Protein AF-A0AAV1LQ00-F1 (afdb_monomer)

Secondary structure (DSSP, 8-state):
------------------TT-HHHHHHHHHHHHHHHHHHHHHHHHHHHHHTT-TTSTTHHHHHHHHHHHHHHHHHHHHHHHHHHHHS-TT-HHHHHHHTTSS--HHHHHHHHS--EE-EETTEE------GGGTTS-S-TTTTEE-S-TTT---HHHHHHHHHHHHHHHHHHHHHHHHHHHHHHHHHHHHHHHHHHHH--

InterPro domains:
  IPR007081 RNA polymerase Rpb1, domain 5 [PF04998] (152-176)
  IPR007083 RNA polymerase Rpb1, domain 4 [PF05000] (50-137)
  IPR015700 DNA-directed RNA polymerase III subunit RPC1 [PTHR48446] (61-190)
  IPR038120 RNA polymerase Rpb1, funnel domain superfamily [G3DSA:1.10.132.30] (20-136)

Radius of gyration: 24.17 Å; Cα contacts (8 Å, |Δi|>4): 155; chains: 1; bounding box: 73×59×64 Å

Nearest PDB structures (foldseek):
  8ceo-assembly1_A  TM=8.705E-01  e=3.803E-10  Saccharomyces cerevisiae
  7ml2-assembly1_A  TM=8.521E-01  e=2.385E-10  Saccharomyces cerevisiae
  4a3d-assembly1_A  TM=8.283E-01  e=2.385E-10  Saccharomyces cerevisiae
  7okx-assembly1_A  TM=8.334E-01  e=5.396E-10  Sus scrofa
  8h0v-assembly1_A  TM=8.684E-01  e=1.634E-09  Komagataella phaffii

Foldseek 3Di:
DDPPDPPPPPPPPPVVVDPFQPVLLVQLLVLLVVLVVVLQVVLVVLVVVCVVDPPPPDPVVVVSQVVNLVSQVVSLVVSLVSSVVRDDCPRPVNCCQVVVVDDHSLLSSLARHWVFFQDDPNGFDDQDPDPVCPVVPDGPCQGTTGDHNNRDGDPSSVVSVVNSVVRVVVVVVVVVVVVVVVVVVVVVVVVVVVVVVVVD

pLDDT: mean 72.98, std 18.07, range [28.98, 94.81]

Mean predicted aligned error: 12.43 Å

Sequence (200 aa):
MTDSGYTARHPKAEVDICAGSRGAVLAAAAVIMMVLSRSLLKIFQLTAVQKVNPDTYSFEEESLEAMILKELLVICDHADKVCLKELHPSNSRLVMVLSRSKGSLINISLMIACVGQQAISGHRVMDSRTELYHTLKSTLKFRFVENSFDSGLTPTEFFFHTMSGREGLVDTDVKTRVNEFCQLRNCQALNVSVDWMVII

Solvent-accessible surface area (backbone atoms only — not comparable to full-atom values): 11610 Å² total; per-residue (Å²): 136,81,87,81,76,85,70,79,70,63,74,75,73,67,73,69,85,48,98,61,38,67,63,17,30,52,53,7,45,53,45,41,55,58,46,47,59,53,50,50,54,53,50,50,52,57,57,54,57,55,75,74,58,84,82,64,84,58,74,56,55,58,52,47,52,51,52,51,53,53,55,55,50,51,45,51,57,53,18,41,57,48,29,62,70,46,46,54,83,85,36,68,68,58,43,34,29,75,70,63,74,52,74,47,71,64,58,54,26,30,36,42,26,33,61,39,74,43,52,46,96,91,35,66,68,70,89,59,96,49,80,83,44,72,87,66,76,82,56,95,63,81,45,49,30,69,48,10,66,71,80,43,68,53,75,68,47,46,52,51,49,50,54,32,53,50,51,54,52,53,49,50,59,50,50,53,54,50,51,52,53,52,50,54,52,50,53,50,54,51,50,54,55,49,54,60,63,74,76,110

Structure (mmCIF, N/CA/C/O backbone):
data_AF-A0AAV1LQ00-F1
#
_entry.id   AF-A0AAV1LQ00-F1
#
loop_
_atom_site.group_PDB
_atom_site.id
_atom_site.type_symbol
_atom_site.label_atom_id
_atom_site.label_alt_id
_atom_site.label_comp_id
_atom_site.label_asym_id
_atom_site.label_entity_id
_atom_site.label_seq_id
_atom_site.pdbx_PDB_ins_code
_atom_site.Cartn_x
_atom_site.Cartn_y
_atom_site.Cartn_z
_atom_site.occupancy
_atom_site.B_iso_or_equiv
_atom_site.auth_seq_id
_atom_site.auth_comp_id
_atom_site.auth_asym_id
_atom_site.auth_atom_id
_atom_site.pdbx_PDB_model_num
ATOM 1 N N . MET A 1 1 ? -4.450 47.190 -28.887 1.00 35.28 1 MET A N 1
ATOM 2 C CA . MET A 1 1 ? -4.655 46.245 -30.004 1.00 35.28 1 MET A CA 1
ATOM 3 C C . MET A 1 1 ? -3.778 45.032 -29.737 1.00 35.28 1 MET A C 1
ATOM 5 O O . MET A 1 1 ? -2.570 45.183 -29.676 1.00 35.28 1 MET A O 1
ATOM 9 N N . THR A 1 2 ? -4.448 43.907 -29.467 1.00 36.41 2 THR A N 1
ATOM 10 C CA . THR A 1 2 ? -3.973 42.508 -29.398 1.00 36.41 2 THR A CA 1
ATOM 11 C C . THR A 1 2 ? -2.813 42.151 -28.457 1.00 36.41 2 THR A C 1
ATOM 13 O O . THR A 1 2 ? -1.689 41.939 -28.902 1.00 36.41 2 THR A O 1
ATOM 16 N N . ASP A 1 3 ? -3.149 41.934 -27.180 1.00 30.69 3 ASP A N 1
ATOM 17 C CA . ASP A 1 3 ? -2.493 40.921 -26.340 1.00 30.69 3 ASP A CA 1
ATOM 18 C C . ASP A 1 3 ? -2.878 39.529 -26.871 1.00 30.69 3 ASP A C 1
ATOM 20 O O . ASP A 1 3 ? -4.006 39.059 -26.707 1.00 30.69 3 ASP A O 1
ATOM 24 N N . SER A 1 4 ? -1.949 38.879 -27.569 1.00 33.12 4 SER A N 1
ATOM 25 C CA . SER A 1 4 ? -2.079 37.492 -28.015 1.00 33.12 4 SER A CA 1
ATOM 26 C C . SER A 1 4 ? -1.766 36.561 -26.843 1.00 33.12 4 SER A C 1
ATOM 28 O O . SER A 1 4 ? -0.639 36.092 -26.679 1.00 33.12 4 SER A O 1
ATOM 30 N N . GLY A 1 5 ? -2.780 36.293 -26.022 1.00 32.31 5 GLY A N 1
ATOM 31 C CA . GLY A 1 5 ? -2.732 35.277 -24.981 1.00 32.31 5 GLY A CA 1
ATOM 32 C C . GLY A 1 5 ? -2.443 33.892 -25.561 1.00 32.31 5 GLY A C 1
ATOM 33 O O . GLY A 1 5 ? -3.343 33.220 -26.061 1.00 32.31 5 GLY A O 1
ATOM 34 N N . TYR A 1 6 ? -1.206 33.421 -25.405 1.00 33.84 6 TYR A N 1
ATOM 35 C CA . TYR A 1 6 ? -0.865 31.999 -25.465 1.00 33.84 6 TYR A CA 1
ATOM 36 C C . TYR A 1 6 ? -1.424 31.305 -24.213 1.00 33.84 6 TYR A C 1
ATOM 38 O O . TYR A 1 6 ? -0.707 30.859 -23.326 1.00 33.84 6 TYR A O 1
ATOM 46 N N . THR A 1 7 ? -2.750 31.221 -24.123 1.00 36.62 7 THR A N 1
ATOM 47 C CA . THR A 1 7 ? -3.409 30.213 -23.293 1.00 36.62 7 THR A CA 1
ATOM 48 C C . THR A 1 7 ? -3.840 29.091 -24.217 1.00 36.62 7 THR A C 1
ATOM 50 O O . THR A 1 7 ? -5.021 28.884 -24.485 1.00 36.62 7 THR A O 1
ATOM 53 N N . ALA A 1 8 ? -2.856 28.333 -24.704 1.00 36.66 8 ALA A N 1
ATOM 54 C CA . ALA A 1 8 ? -3.110 26.964 -25.111 1.00 36.66 8 ALA A CA 1
ATOM 55 C C . ALA A 1 8 ? -3.495 26.203 -23.835 1.00 36.66 8 ALA A C 1
ATOM 57 O O . ALA A 1 8 ? -2.678 25.540 -23.197 1.00 36.66 8 ALA A O 1
ATOM 58 N N . ARG A 1 9 ? -4.759 26.347 -23.416 1.00 34.62 9 ARG A N 1
ATOM 59 C CA . ARG A 1 9 ? -5.415 25.325 -22.618 1.00 34.62 9 ARG A CA 1
ATOM 60 C C . ARG A 1 9 ? -5.426 24.109 -23.524 1.00 34.62 9 ARG A C 1
ATOM 62 O O . ARG A 1 9 ? -6.359 23.915 -24.298 1.00 34.62 9 ARG A O 1
ATOM 69 N N . HIS A 1 10 ? -4.366 23.309 -23.442 1.00 28.98 10 HIS A N 1
ATOM 70 C CA . HIS A 1 10 ? -4.517 21.894 -23.701 1.00 28.98 10 HIS A CA 1
ATOM 71 C C . HIS A 1 10 ? -5.800 21.493 -22.971 1.00 28.98 10 HIS A C 1
ATOM 73 O O . HIS A 1 10 ? -5.943 21.867 -21.794 1.00 28.98 10 HIS A O 1
ATOM 79 N N . PRO A 1 11 ? -6.764 20.835 -23.642 1.00 32.78 11 PRO A N 1
ATOM 80 C CA . PRO A 1 11 ? -7.822 20.184 -22.896 1.00 32.78 11 PRO A CA 1
ATOM 81 C C . PRO A 1 11 ? -7.072 19.402 -21.832 1.00 32.78 11 PRO A C 1
ATOM 83 O O . PRO A 1 11 ? -6.122 18.686 -22.169 1.00 32.78 11 PRO A O 1
ATOM 86 N N . LYS A 1 12 ? -7.376 19.662 -20.550 1.00 35.03 12 LYS A N 1
ATOM 87 C CA . LYS A 1 12 ? -6.899 18.786 -19.488 1.00 35.03 12 LYS A CA 1
ATOM 88 C C . LYS A 1 12 ? -7.185 17.413 -20.056 1.00 35.03 12 LYS A C 1
ATOM 90 O O . LYS A 1 12 ? -8.340 17.140 -20.381 1.00 35.03 12 LYS A O 1
ATOM 95 N N . ALA A 1 13 ? -6.140 16.632 -20.307 1.00 31.42 13 ALA A N 1
ATOM 96 C CA . ALA A 1 13 ? -6.329 15.214 -20.398 1.00 31.42 13 ALA A CA 1
ATOM 97 C C . ALA A 1 13 ? -6.959 14.917 -19.042 1.00 31.42 13 ALA A C 1
ATOM 99 O O . ALA A 1 13 ? -6.268 14.870 -18.025 1.00 31.42 13 ALA A O 1
ATOM 100 N N . GLU A 1 14 ? -8.294 14.886 -18.998 1.00 35.19 14 GLU A N 1
ATOM 101 C CA . GLU A 1 14 ? -8.990 13.939 -18.168 1.00 35.19 14 GLU A CA 1
ATOM 102 C C . GLU A 1 14 ? -8.175 12.693 -18.415 1.00 35.19 14 GLU A C 1
ATOM 104 O O . GLU A 1 14 ? -8.101 12.174 -19.531 1.00 35.19 14 GLU A O 1
ATOM 109 N N . VAL A 1 15 ? -7.358 12.367 -17.420 1.00 42.03 15 VAL A N 1
ATOM 110 C CA . VAL A 1 15 ? -6.752 11.065 -17.339 1.00 42.03 15 VAL A CA 1
ATOM 111 C C . VAL A 1 15 ? -8.000 10.211 -17.267 1.00 42.03 15 VAL A C 1
ATOM 113 O O . VAL A 1 15 ? -8.618 10.121 -16.214 1.00 42.03 15 VAL A O 1
ATOM 116 N N . ASP A 1 16 ? -8.504 9.782 -18.420 1.00 42.75 16 ASP A N 1
ATOM 117 C CA . ASP A 1 16 ? -9.738 9.031 -18.504 1.00 42.75 16 ASP A CA 1
ATOM 118 C C . ASP A 1 16 ? -9.305 7.658 -18.029 1.00 42.75 16 ASP A C 1
ATOM 120 O O . ASP A 1 16 ? -8.788 6.833 -18.789 1.00 42.75 16 ASP A O 1
ATOM 124 N N . ILE A 1 17 ? -9.275 7.532 -16.695 1.00 50.72 17 ILE A N 1
ATOM 125 C CA . ILE A 1 17 ? -8.479 6.529 -16.012 1.00 50.72 17 ILE A CA 1
ATOM 126 C C . ILE A 1 17 ? -8.927 5.171 -16.504 1.00 50.72 17 ILE A C 1
ATOM 128 O O . ILE A 1 17 ? -8.040 4.355 -16.682 1.00 50.72 17 ILE A O 1
ATOM 132 N N . CYS A 1 18 ? -10.186 4.954 -16.889 1.00 49.84 18 CYS A N 1
ATOM 133 C CA . CYS A 1 18 ? -10.555 3.862 -17.778 1.00 49.84 18 CYS A CA 1
ATOM 134 C C . CYS A 1 18 ? -11.893 4.106 -18.481 1.00 49.84 18 CYS A C 1
ATOM 136 O O . CYS A 1 18 ? -12.943 4.151 -17.834 1.00 49.84 18 CYS A O 1
ATOM 138 N N . ALA A 1 19 ? -11.896 3.973 -19.803 1.00 47.28 19 ALA A N 1
ATOM 139 C CA . ALA A 1 19 ? -13.013 3.315 -20.467 1.00 47.28 19 ALA A CA 1
ATOM 140 C C . ALA A 1 19 ? -13.038 1.840 -19.994 1.00 47.28 19 ALA A C 1
ATOM 142 O O . ALA A 1 19 ? -12.353 0.990 -20.555 1.00 47.28 19 ALA A O 1
ATOM 143 N N . GLY A 1 20 ? -13.727 1.554 -18.878 1.00 56.66 20 GLY A N 1
ATOM 144 C CA . GLY A 1 20 ? -13.960 0.184 -18.385 1.00 56.66 20 GLY A CA 1
ATOM 145 C C . GLY A 1 20 ? -13.629 -0.148 -16.918 1.00 56.66 20 GLY A C 1
ATOM 146 O O . GLY A 1 20 ? -13.895 -1.274 -16.523 1.00 56.66 20 GLY A O 1
ATOM 147 N N . SER A 1 21 ? -13.098 0.762 -16.082 1.00 62.53 21 SER A N 1
ATOM 148 C CA . SER A 1 21 ? -12.818 0.461 -14.649 1.00 62.53 21 SER A CA 1
ATOM 149 C C . SER A 1 21 ? -13.805 1.043 -13.659 1.00 62.53 21 SER A C 1
ATOM 151 O O . SER A 1 21 ? -13.696 0.728 -12.480 1.00 62.53 21 SER A O 1
ATOM 153 N N . ARG A 1 22 ? -14.773 1.865 -14.081 1.00 73.88 22 ARG A N 1
ATOM 154 C CA . ARG A 1 22 ? -15.759 2.424 -13.140 1.00 73.88 22 ARG A CA 1
ATOM 155 C C . ARG A 1 22 ? -16.505 1.318 -12.381 1.00 73.88 22 ARG A C 1
ATOM 157 O O . ARG A 1 22 ? -16.755 1.464 -11.191 1.00 73.88 22 ARG A O 1
ATOM 164 N N . GLY A 1 23 ? -16.778 0.189 -13.046 1.00 74.81 23 GLY A N 1
ATOM 165 C CA . GLY A 1 23 ? -17.321 -1.015 -12.409 1.00 74.81 23 GLY A CA 1
ATOM 166 C C . GLY A 1 23 ? -16.374 -1.618 -11.368 1.00 74.81 23 GLY A C 1
ATOM 167 O O . GLY A 1 23 ? -16.795 -1.865 -10.244 1.00 74.81 23 GLY A O 1
ATOM 168 N N . ALA A 1 24 ? -15.086 -1.757 -11.697 1.00 76.88 24 ALA A N 1
ATOM 169 C CA . ALA A 1 24 ? -14.071 -2.269 -10.776 1.00 76.88 24 ALA A CA 1
ATOM 170 C C . ALA A 1 24 ? -13.879 -1.374 -9.539 1.00 76.88 24 ALA A C 1
ATOM 172 O O . ALA A 1 24 ? -13.783 -1.890 -8.429 1.00 76.88 24 ALA A O 1
ATOM 173 N N . VAL A 1 25 ? -13.888 -0.046 -9.712 1.00 75.94 25 VAL A N 1
ATOM 174 C CA . VAL A 1 25 ? -13.800 0.931 -8.611 1.00 75.94 25 VAL A CA 1
ATOM 175 C C . VAL A 1 25 ? -15.011 0.799 -7.685 1.00 75.94 25 VAL A C 1
ATOM 177 O O . VAL A 1 25 ? -14.857 0.672 -6.474 1.00 75.94 25 VAL A O 1
ATOM 180 N N . LEU A 1 26 ? -16.224 0.766 -8.245 1.00 79.69 26 LEU A N 1
ATOM 181 C CA . LEU A 1 26 ? -17.456 0.636 -7.461 1.00 79.69 26 LEU A CA 1
ATOM 182 C C . LEU A 1 26 ? -17.554 -0.720 -6.750 1.00 79.69 26 LEU A C 1
ATOM 184 O O . LEU A 1 26 ? -17.948 -0.773 -5.586 1.00 79.69 26 LEU A O 1
ATOM 188 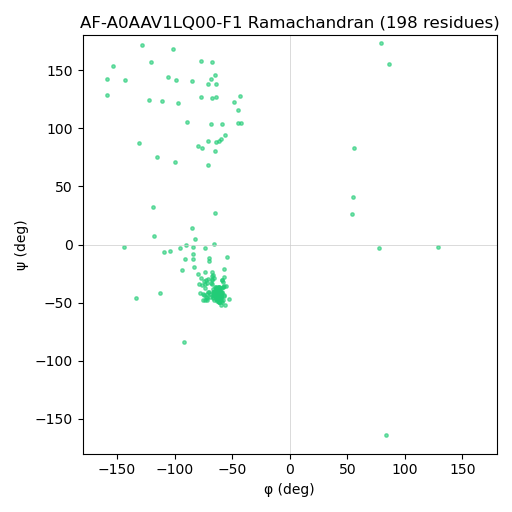N N . ALA A 1 27 ? -17.175 -1.810 -7.420 1.00 80.12 27 ALA A N 1
ATOM 189 C CA . ALA A 1 27 ? -17.163 -3.149 -6.840 1.00 80.12 27 ALA A CA 1
ATOM 190 C C . ALA A 1 27 ? -16.136 -3.265 -5.705 1.00 80.12 27 ALA A C 1
ATOM 192 O O . ALA A 1 27 ? -16.452 -3.802 -4.642 1.00 80.12 27 ALA A O 1
ATOM 193 N N . ALA A 1 28 ? -14.933 -2.716 -5.898 1.00 78.00 28 ALA A N 1
ATOM 194 C CA . ALA A 1 28 ? -13.911 -2.672 -4.861 1.00 78.00 28 ALA A CA 1
ATOM 195 C C . ALA A 1 28 ? -14.381 -1.838 -3.662 1.00 78.00 28 ALA A C 1
ATOM 197 O O . ALA A 1 28 ? -14.345 -2.333 -2.538 1.00 78.00 28 ALA A O 1
ATOM 198 N N . ALA A 1 29 ? -14.919 -0.636 -3.890 1.00 77.88 29 ALA A N 1
ATOM 199 C CA . ALA A 1 29 ? -15.458 0.220 -2.834 1.00 77.88 29 ALA A CA 1
ATOM 200 C C . ALA A 1 29 ? -16.595 -0.461 -2.049 1.00 77.88 29 ALA A C 1
ATOM 202 O O . ALA A 1 29 ? -16.626 -0.402 -0.820 1.00 77.88 29 ALA A O 1
ATOM 203 N N . ALA A 1 30 ? -17.505 -1.168 -2.729 1.00 79.38 30 ALA A N 1
ATOM 204 C CA . ALA A 1 30 ? -18.588 -1.906 -2.080 1.00 79.38 30 ALA A CA 1
ATOM 205 C C . ALA A 1 30 ? -18.067 -3.047 -1.189 1.00 79.38 30 ALA A C 1
ATOM 207 O O . ALA A 1 30 ? -18.550 -3.239 -0.070 1.00 79.38 30 ALA A O 1
ATOM 208 N N . VAL A 1 31 ? -17.059 -3.789 -1.656 1.00 79.69 31 VAL A N 1
ATOM 209 C CA . VAL A 1 31 ? -16.431 -4.868 -0.883 1.00 79.69 31 VAL A CA 1
ATOM 210 C C . VAL A 1 31 ? -15.646 -4.311 0.294 1.00 79.69 31 VAL A C 1
ATOM 212 O O . VAL A 1 31 ? -15.792 -4.832 1.397 1.00 79.69 31 VAL A O 1
ATOM 215 N N . ILE A 1 32 ? -14.890 -3.231 0.099 1.00 77.38 32 ILE A N 1
ATOM 216 C CA . ILE A 1 32 ? -14.186 -2.538 1.181 1.00 77.38 32 ILE A CA 1
ATOM 217 C C . ILE A 1 32 ? -15.192 -2.124 2.250 1.00 77.38 32 ILE A C 1
ATOM 219 O O . ILE A 1 32 ? -15.045 -2.536 3.391 1.00 77.38 32 ILE A O 1
ATOM 223 N N . MET A 1 33 ? -16.278 -1.438 1.893 1.00 74.81 33 MET A N 1
ATOM 224 C CA . MET A 1 33 ? -17.314 -1.029 2.850 1.00 74.81 33 MET A CA 1
ATOM 225 C C . MET A 1 33 ? -17.951 -2.221 3.590 1.00 74.81 33 MET A C 1
ATOM 227 O O . MET A 1 33 ? -18.171 -2.169 4.806 1.00 74.81 33 MET A O 1
ATOM 231 N N . MET A 1 34 ? -18.225 -3.327 2.891 1.00 77.25 34 MET A N 1
ATOM 232 C CA . MET A 1 34 ? -18.833 -4.524 3.483 1.00 77.25 34 MET A CA 1
ATOM 233 C C . MET A 1 34 ? -17.878 -5.288 4.413 1.00 77.25 34 MET A C 1
ATOM 235 O O . MET A 1 34 ? -18.295 -5.777 5.463 1.00 77.25 34 MET A O 1
ATOM 239 N N . VAL A 1 35 ? -16.606 -5.424 4.042 1.00 76.31 35 VAL A N 1
ATOM 240 C CA . VAL A 1 35 ? -15.614 -6.146 4.850 1.00 76.31 35 VAL A CA 1
ATOM 241 C C . VAL A 1 35 ? -15.144 -5.266 6.005 1.00 76.31 35 VAL A C 1
ATOM 243 O O . VAL A 1 35 ? -15.093 -5.732 7.139 1.00 76.31 35 VAL A O 1
ATOM 246 N N . LEU A 1 36 ? -14.915 -3.976 5.763 1.00 73.38 36 LEU A N 1
ATOM 247 C CA . LEU A 1 36 ? -14.506 -3.007 6.775 1.00 73.38 36 LEU A CA 1
ATOM 248 C C . LEU A 1 36 ? -15.555 -2.864 7.878 1.00 73.38 36 LEU A C 1
ATOM 250 O O . LEU A 1 36 ? -15.200 -2.883 9.050 1.00 73.38 36 LEU A O 1
ATOM 254 N N . SER A 1 37 ? -16.848 -2.819 7.552 1.00 73.06 37 SER A N 1
ATOM 255 C CA . SER A 1 37 ? -17.903 -2.793 8.579 1.00 73.06 37 SER A CA 1
ATOM 256 C C . SER A 1 37 ? -17.903 -4.043 9.474 1.00 73.06 37 SER A C 1
ATOM 258 O O . SER A 1 37 ? -18.101 -3.930 10.685 1.00 73.06 37 SER A O 1
ATOM 260 N N . ARG A 1 38 ? -17.609 -5.228 8.922 1.00 74.50 38 ARG A N 1
ATOM 261 C CA . ARG A 1 38 ? -17.481 -6.482 9.689 1.00 74.50 38 ARG A CA 1
ATOM 262 C C . ARG A 1 38 ? -16.200 -6.528 10.524 1.00 74.50 38 ARG A C 1
ATOM 264 O O . ARG A 1 38 ? -16.248 -6.887 11.700 1.00 74.50 38 ARG A O 1
ATOM 271 N N . SER A 1 39 ? -15.067 -6.144 9.946 1.00 70.00 39 SER A N 1
ATOM 272 C CA . SER A 1 39 ? -13.771 -6.157 10.625 1.00 70.00 39 SER A CA 1
ATOM 273 C C . SER A 1 39 ? -13.667 -5.059 11.686 1.00 70.00 39 SER A C 1
ATOM 275 O O . SER A 1 39 ? -13.093 -5.304 12.741 1.00 70.00 39 SER A O 1
ATOM 277 N N . LEU A 1 40 ? -14.297 -3.893 11.497 1.00 69.19 40 LEU A N 1
ATOM 278 C CA . LEU A 1 40 ? -14.361 -2.839 12.517 1.00 69.19 40 LEU A CA 1
ATOM 279 C C . LEU A 1 40 ? -15.115 -3.289 13.769 1.00 69.19 40 LEU A C 1
ATOM 281 O O . LEU A 1 40 ? -14.685 -2.956 14.868 1.00 69.19 40 LEU A O 1
ATOM 285 N N . LEU A 1 41 ? -16.192 -4.072 13.633 1.00 68.62 41 LEU A N 1
ATOM 286 C CA . LEU A 1 41 ? -16.891 -4.655 14.787 1.00 68.62 41 LEU A CA 1
ATOM 287 C C . LEU A 1 41 ? -15.989 -5.625 15.556 1.00 68.62 41 LEU A C 1
ATOM 289 O O . LEU A 1 41 ? -15.932 -5.581 16.784 1.00 68.62 41 LEU A O 1
ATOM 293 N N . LYS A 1 42 ? -15.246 -6.464 14.832 1.00 70.38 42 LYS A N 1
ATOM 294 C CA . LYS A 1 42 ? -14.313 -7.436 15.409 1.00 70.38 42 LYS A CA 1
ATOM 295 C C . LYS A 1 42 ? -13.137 -6.747 16.108 1.00 70.38 42 LYS A C 1
ATOM 297 O O . LYS A 1 42 ? -12.800 -7.103 17.231 1.00 70.38 42 LYS A O 1
ATOM 302 N N . ILE A 1 43 ? -12.566 -5.711 15.494 1.00 68.38 43 ILE A N 1
ATOM 303 C CA . ILE A 1 43 ? -11.507 -4.891 16.094 1.00 68.38 43 ILE A CA 1
ATOM 304 C C . ILE A 1 43 ? -12.048 -4.128 17.311 1.00 68.38 43 ILE A C 1
ATOM 306 O O . ILE A 1 43 ? -11.391 -4.109 18.344 1.00 68.38 43 ILE A O 1
ATOM 310 N N . PHE A 1 44 ? -13.259 -3.566 17.243 1.00 67.31 44 PHE A N 1
ATOM 311 C CA . PHE A 1 44 ? -13.886 -2.877 18.376 1.00 67.31 44 PHE A CA 1
ATOM 312 C C . PHE A 1 44 ? -14.091 -3.806 19.578 1.00 67.31 44 PHE A C 1
ATOM 314 O O . PHE A 1 44 ? -13.812 -3.412 20.708 1.00 67.31 44 PHE A O 1
ATOM 321 N N . GLN A 1 45 ? -14.511 -5.052 19.343 1.00 66.19 45 GLN A N 1
ATOM 322 C CA . GLN A 1 45 ? -14.590 -6.077 20.387 1.00 66.19 45 GLN A CA 1
ATOM 323 C C . GLN A 1 45 ? -13.212 -6.390 20.984 1.00 66.19 45 GLN A C 1
ATOM 325 O O . GLN A 1 45 ? -13.076 -6.417 22.203 1.00 66.19 45 GLN A O 1
ATOM 330 N N . LEU A 1 46 ? -12.183 -6.561 20.149 1.00 65.00 46 LEU A N 1
ATOM 331 C CA . LEU A 1 46 ? -10.815 -6.839 20.600 1.00 65.00 46 LEU A CA 1
ATOM 332 C C . LEU A 1 46 ? -10.219 -5.678 21.421 1.00 65.00 46 LEU A C 1
ATOM 334 O O . LEU A 1 46 ? -9.601 -5.910 22.455 1.00 65.00 46 LEU A O 1
ATOM 338 N N . THR A 1 47 ? -10.466 -4.424 21.030 1.00 62.47 47 THR A N 1
ATOM 339 C CA . THR A 1 47 ? -10.043 -3.236 21.794 1.00 62.47 47 THR A CA 1
ATOM 340 C C . THR A 1 47 ? -10.850 -3.054 23.088 1.00 62.47 47 THR A C 1
ATOM 342 O O . THR A 1 47 ? -10.330 -2.526 24.070 1.00 62.47 47 THR A O 1
ATOM 345 N N . ALA A 1 48 ? -12.112 -3.495 23.131 1.00 61.47 48 ALA A N 1
ATOM 346 C CA . ALA A 1 48 ? -12.922 -3.456 24.350 1.00 61.47 48 ALA A CA 1
ATOM 347 C C . ALA A 1 48 ? -12.403 -4.424 25.428 1.00 61.47 48 ALA A C 1
ATOM 349 O O . ALA A 1 48 ? -12.445 -4.079 26.606 1.00 61.47 48 ALA A O 1
A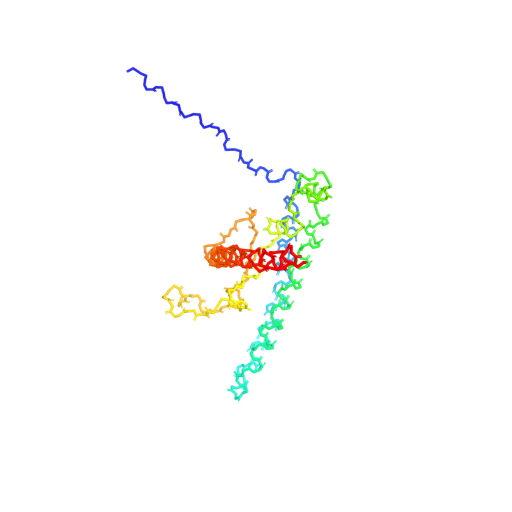TOM 350 N N . VAL A 1 49 ? -11.862 -5.584 25.035 1.00 58.78 49 VAL A N 1
ATOM 351 C CA . VAL A 1 49 ? -11.235 -6.551 25.957 1.00 58.78 49 VAL A CA 1
ATOM 352 C C . VAL A 1 49 ? -9.995 -5.954 26.634 1.00 58.78 49 VAL A C 1
ATOM 354 O O . VAL A 1 49 ? -9.804 -6.138 27.833 1.00 58.78 49 VAL A O 1
ATOM 357 N N . GLN A 1 50 ? -9.199 -5.162 25.912 1.00 57.03 50 GLN A N 1
ATOM 358 C CA . GLN A 1 50 ? -7.971 -4.556 26.440 1.00 57.03 50 GLN A CA 1
ATOM 359 C C . GLN A 1 50 ? -8.228 -3.490 27.523 1.00 57.03 50 GLN A C 1
ATOM 361 O O . GLN A 1 50 ? -7.414 -3.304 28.420 1.00 57.03 50 GLN A O 1
ATOM 366 N N . LYS A 1 51 ? -9.392 -2.821 27.507 1.00 54.88 51 LYS A N 1
ATOM 367 C CA . LYS A 1 51 ? -9.769 -1.849 28.554 1.00 54.88 51 LYS A CA 1
ATOM 368 C C . LYS A 1 51 ? -10.075 -2.486 29.917 1.00 54.88 51 LYS A C 1
ATOM 370 O O . LYS A 1 51 ? -10.228 -1.749 30.887 1.00 54.88 51 LYS A O 1
ATOM 375 N N . VAL A 1 52 ? -10.204 -3.813 29.992 1.00 56.25 52 VAL A N 1
ATOM 376 C CA . VAL A 1 52 ? -10.626 -4.533 31.206 1.00 56.25 52 VAL A CA 1
ATOM 377 C C . VAL A 1 52 ? -9.438 -5.010 32.055 1.00 56.25 52 VAL A C 1
ATOM 379 O O . VAL A 1 52 ? -9.616 -5.188 33.254 1.00 56.25 52 VAL A O 1
ATOM 382 N N . ASN A 1 53 ? -8.232 -5.154 31.489 1.00 51.69 53 ASN A N 1
ATOM 383 C CA . ASN A 1 53 ? -7.041 -5.628 32.212 1.00 51.69 53 ASN A CA 1
ATOM 384 C C . ASN A 1 53 ? -5.825 -4.709 31.967 1.00 51.69 53 ASN A C 1
ATOM 386 O O . ASN A 1 53 ? -5.037 -4.955 31.056 1.00 51.69 53 ASN A O 1
ATOM 390 N N . PRO A 1 54 ? -5.651 -3.646 32.768 1.00 54.00 54 PRO A N 1
ATOM 391 C CA . PRO A 1 54 ? -4.575 -2.672 32.600 1.00 54.00 54 PRO A CA 1
ATOM 392 C C . PRO A 1 54 ? -3.242 -3.080 33.254 1.00 54.00 54 PRO A C 1
ATOM 394 O O . PRO A 1 54 ? -2.377 -2.227 33.398 1.00 54.00 54 PRO A O 1
ATOM 397 N N . ASP A 1 55 ? -3.046 -4.342 33.654 1.00 50.69 55 ASP A N 1
ATOM 398 C CA . ASP A 1 55 ? -1.917 -4.732 34.522 1.00 50.69 55 ASP A CA 1
ATOM 399 C C . ASP A 1 55 ? -0.834 -5.565 33.792 1.00 50.69 55 ASP A C 1
ATOM 401 O O . ASP A 1 55 ? 0.239 -5.817 34.340 1.00 50.69 55 ASP A O 1
ATOM 405 N N . THR A 1 56 ? -1.072 -5.961 32.532 1.00 49.91 56 THR A N 1
ATOM 406 C CA . THR A 1 56 ? -0.164 -6.806 31.722 1.00 49.91 56 THR A CA 1
ATOM 407 C C . THR A 1 56 ? 0.351 -6.012 30.511 1.00 49.91 56 THR A C 1
ATOM 409 O O . THR A 1 56 ? -0.126 -6.142 29.391 1.00 49.91 56 THR A O 1
ATOM 412 N N . TYR A 1 57 ? 1.285 -5.089 30.757 1.00 52.34 57 TYR A N 1
ATOM 413 C CA . TYR A 1 57 ? 1.343 -3.818 30.012 1.00 52.34 57 TYR A CA 1
ATOM 414 C C . TYR A 1 57 ? 2.189 -3.743 28.722 1.00 52.34 57 TYR A C 1
ATOM 416 O O . TYR A 1 57 ? 2.258 -2.671 28.137 1.00 52.34 57 TYR A O 1
ATOM 424 N N . SER A 1 58 ? 2.876 -4.795 28.259 1.00 57.12 58 SER A N 1
ATOM 425 C CA . SER A 1 58 ? 3.766 -4.653 27.078 1.00 57.12 58 SER A CA 1
ATOM 426 C C . SER A 1 58 ? 3.624 -5.740 26.017 1.00 57.12 58 SER A C 1
ATOM 428 O O . SER A 1 58 ? 3.503 -5.433 24.836 1.00 57.12 58 SER A O 1
ATOM 430 N N . PHE A 1 59 ? 3.574 -7.012 26.414 1.00 54.91 59 PHE A N 1
ATOM 431 C CA . PHE A 1 59 ? 3.481 -8.122 25.458 1.00 54.91 59 PHE A CA 1
ATOM 432 C C . PHE A 1 59 ? 2.092 -8.237 24.799 1.00 54.91 59 PHE A C 1
ATOM 434 O O . PHE A 1 59 ? 1.971 -8.653 23.646 1.00 54.91 59 PHE A O 1
ATOM 441 N N . GLU A 1 60 ? 1.030 -7.847 25.509 1.00 61.94 60 GLU A N 1
ATOM 442 C CA . GLU A 1 60 ? -0.344 -7.947 25.001 1.00 61.94 60 GLU A CA 1
ATOM 443 C C . GLU A 1 60 ? -0.688 -6.837 23.993 1.00 61.94 60 GLU A C 1
ATOM 445 O O . GLU A 1 60 ? -1.466 -7.081 23.069 1.00 61.94 60 GLU A O 1
ATOM 450 N N . GLU A 1 61 ? -0.068 -5.654 24.096 1.00 63.69 61 GLU A N 1
ATOM 451 C CA . GLU A 1 61 ? -0.319 -4.539 23.170 1.00 63.69 61 GLU A CA 1
ATOM 452 C C . GLU A 1 61 ? 0.281 -4.794 21.782 1.00 63.69 61 GLU A C 1
ATOM 454 O O . GLU A 1 61 ? -0.410 -4.633 20.774 1.00 63.69 61 GLU A O 1
ATOM 459 N N . GLU A 1 62 ? 1.534 -5.261 21.714 1.00 64.00 62 GLU A N 1
ATOM 460 C CA . GLU A 1 62 ? 2.185 -5.630 20.448 1.00 64.00 62 GLU A CA 1
ATOM 461 C C . GLU A 1 62 ? 1.452 -6.790 19.755 1.00 64.00 62 GLU A C 1
ATOM 463 O O . GLU A 1 62 ? 1.258 -6.781 18.537 1.00 64.00 62 GLU A O 1
ATOM 468 N N . SER A 1 63 ? 0.976 -7.766 20.537 1.00 72.06 63 SER A N 1
ATOM 469 C CA . SER A 1 63 ? 0.180 -8.892 20.039 1.00 72.06 63 SER A CA 1
ATOM 470 C C . SER A 1 63 ? -1.168 -8.437 19.467 1.00 72.06 63 SER A C 1
ATOM 472 O O . SER A 1 63 ? -1.577 -8.875 18.386 1.00 72.06 63 SER A O 1
ATOM 474 N N . LEU A 1 64 ? -1.855 -7.510 20.141 1.00 71.25 64 LEU A N 1
ATOM 475 C CA . LEU A 1 64 ? -3.110 -6.948 19.651 1.00 71.25 64 LEU A CA 1
ATOM 476 C C . LEU A 1 64 ? -2.912 -6.115 18.383 1.00 71.25 64 LEU A C 1
ATOM 478 O O . LEU A 1 64 ? -3.668 -6.270 17.424 1.00 71.25 64 LEU A O 1
ATOM 482 N N . GLU A 1 65 ? -1.896 -5.257 18.353 1.00 73.06 65 GLU A N 1
ATOM 483 C CA . GLU A 1 65 ? -1.539 -4.471 17.172 1.00 73.06 65 GLU A CA 1
ATOM 484 C C . GLU A 1 65 ? -1.248 -5.380 15.971 1.00 73.06 65 GLU A C 1
ATOM 486 O O . GLU A 1 65 ? -1.791 -5.161 14.884 1.00 73.06 65 GLU A O 1
ATOM 491 N N . ALA A 1 66 ? -0.502 -6.468 16.175 1.00 77.69 66 ALA A N 1
ATOM 492 C CA . ALA A 1 66 ? -0.263 -7.474 15.144 1.00 77.69 66 ALA A CA 1
ATOM 493 C C . ALA A 1 66 ? -1.564 -8.142 14.659 1.00 77.69 66 ALA A C 1
ATOM 495 O O . ALA A 1 66 ? -1.749 -8.338 13.453 1.00 77.69 66 ALA A O 1
ATOM 496 N N . MET A 1 67 ? -2.498 -8.458 15.564 1.00 78.12 67 MET A N 1
ATOM 497 C CA . MET A 1 67 ? -3.810 -9.004 15.195 1.00 78.12 67 MET A CA 1
ATOM 498 C C . MET A 1 67 ? -4.642 -8.016 14.371 1.00 78.12 67 MET A C 1
ATOM 500 O O . MET A 1 67 ? -5.269 -8.416 13.389 1.00 78.12 67 MET A O 1
ATOM 504 N N . ILE A 1 68 ? -4.630 -6.730 14.729 1.00 77.62 68 ILE A N 1
ATOM 505 C CA . ILE A 1 68 ? -5.362 -5.698 13.990 1.00 77.62 68 ILE A CA 1
ATOM 506 C C . ILE A 1 68 ? -4.758 -5.504 12.598 1.00 77.62 68 ILE A C 1
ATOM 508 O O . ILE A 1 68 ? -5.494 -5.483 11.613 1.00 77.62 68 ILE A O 1
ATOM 512 N N . LEU A 1 69 ? -3.431 -5.414 12.495 1.00 79.56 69 LEU A N 1
ATOM 513 C CA . LEU A 1 69 ? -2.735 -5.326 11.210 1.00 79.56 69 LEU A CA 1
ATOM 514 C C . LEU A 1 69 ? -3.067 -6.518 10.312 1.00 79.56 69 LEU A C 1
ATOM 516 O O . LEU A 1 69 ? -3.374 -6.334 9.135 1.00 79.56 69 LEU A O 1
ATOM 520 N N . LYS A 1 70 ? -3.079 -7.730 10.874 1.00 83.00 70 LYS A N 1
ATOM 521 C CA . LYS A 1 70 ? -3.456 -8.943 10.146 1.00 83.00 70 LYS A CA 1
ATOM 522 C C . LYS A 1 70 ? -4.879 -8.862 9.598 1.00 83.00 70 LYS A C 1
ATOM 524 O O . LYS A 1 70 ? -5.098 -9.213 8.444 1.00 83.00 70 LYS A O 1
ATOM 529 N N . GLU A 1 71 ? -5.841 -8.404 10.393 1.00 82.62 71 GLU A N 1
ATOM 530 C CA . GLU A 1 71 ? -7.229 -8.269 9.941 1.00 82.62 71 GLU A CA 1
ATOM 531 C C . GLU A 1 71 ? -7.357 -7.208 8.835 1.00 82.62 71 GLU A C 1
ATOM 533 O O . GLU A 1 71 ? -8.035 -7.452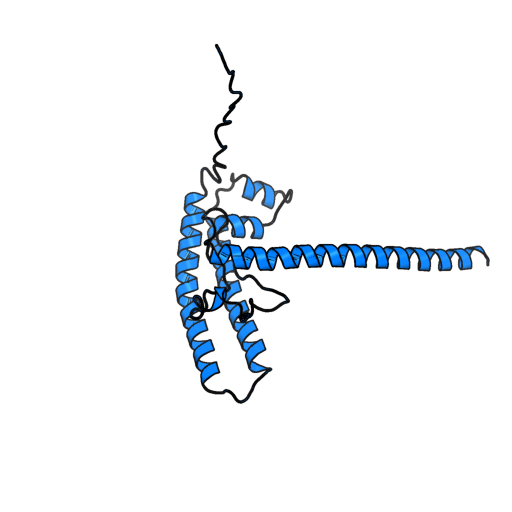 7.843 1.00 82.62 71 GLU A O 1
ATOM 538 N N . LEU A 1 72 ? -6.659 -6.073 8.940 1.00 81.81 72 LEU A N 1
ATOM 539 C CA . LEU A 1 72 ? -6.666 -5.027 7.907 1.00 81.81 72 LEU A CA 1
ATOM 540 C C . LEU A 1 72 ? -6.041 -5.494 6.586 1.00 81.81 72 LEU A C 1
ATOM 542 O O . LEU A 1 72 ? -6.550 -5.157 5.519 1.00 81.81 72 LEU A O 1
ATOM 546 N N . LEU A 1 73 ? -4.986 -6.311 6.643 1.00 84.50 73 LEU A N 1
ATOM 547 C CA . LEU A 1 73 ? -4.399 -6.930 5.450 1.00 84.50 73 LEU A CA 1
ATOM 548 C C . LEU A 1 73 ? -5.400 -7.844 4.735 1.00 84.50 73 LEU A C 1
ATOM 550 O O . LEU A 1 73 ? -5.484 -7.825 3.510 1.00 84.50 73 LEU A O 1
ATOM 554 N N . VAL A 1 74 ? -6.220 -8.583 5.490 1.00 85.81 74 VAL A N 1
ATOM 555 C CA . VAL A 1 74 ? -7.280 -9.419 4.912 1.00 85.81 74 VAL A CA 1
ATOM 556 C C . VAL A 1 74 ? -8.291 -8.566 4.140 1.00 85.81 74 VAL A C 1
ATOM 558 O O . VAL A 1 74 ? -8.759 -9.003 3.090 1.00 85.81 74 VAL A O 1
ATOM 561 N N . ILE A 1 75 ? -8.617 -7.357 4.607 1.00 82.69 75 ILE A N 1
ATOM 562 C CA . ILE A 1 75 ? -9.522 -6.442 3.891 1.00 82.69 75 ILE A CA 1
ATOM 563 C C . ILE A 1 75 ? -8.932 -6.071 2.528 1.00 82.69 75 ILE A C 1
ATOM 565 O O . ILE A 1 75 ? -9.616 -6.224 1.513 1.00 82.69 75 ILE A O 1
ATOM 569 N N . CYS A 1 76 ? -7.664 -5.650 2.504 1.00 85.94 76 CYS A N 1
ATOM 570 C CA . CYS A 1 76 ? -6.960 -5.306 1.268 1.00 85.94 76 CYS A CA 1
ATOM 571 C C . CYS A 1 76 ? -6.936 -6.495 0.297 1.00 85.94 76 CYS A C 1
ATOM 573 O O . CYS A 1 76 ? -7.361 -6.359 -0.843 1.00 85.94 76 CYS A O 1
ATOM 575 N N . ASP A 1 77 ? -6.579 -7.695 0.764 1.00 89.00 77 ASP A N 1
ATOM 576 C CA . ASP A 1 77 ? -6.527 -8.895 -0.082 1.00 89.00 77 ASP A CA 1
ATOM 577 C C . ASP A 1 77 ? -7.869 -9.221 -0.761 1.00 89.00 77 ASP A C 1
ATOM 579 O O . ASP A 1 77 ? -7.908 -9.717 -1.893 1.00 89.00 77 ASP A O 1
ATOM 583 N N . HIS A 1 78 ? -8.991 -8.999 -0.071 1.00 87.56 78 HIS A N 1
ATOM 584 C CA . HIS A 1 78 ? -10.318 -9.217 -0.648 1.00 87.56 78 HIS A CA 1
ATOM 585 C C . HIS A 1 78 ? -10.659 -8.149 -1.688 1.00 87.56 78 HIS A C 1
ATOM 587 O O . HIS A 1 78 ? -11.183 -8.489 -2.753 1.00 87.56 78 HIS A O 1
ATOM 593 N N . ALA A 1 79 ? -10.339 -6.887 -1.399 1.00 85.56 79 ALA A N 1
ATOM 594 C CA . ALA A 1 79 ? -10.544 -5.778 -2.319 1.00 85.56 79 ALA A CA 1
ATOM 595 C C . ALA A 1 79 ? -9.715 -5.959 -3.604 1.00 85.56 79 ALA A C 1
ATOM 597 O O . ALA A 1 79 ? -10.252 -5.830 -4.706 1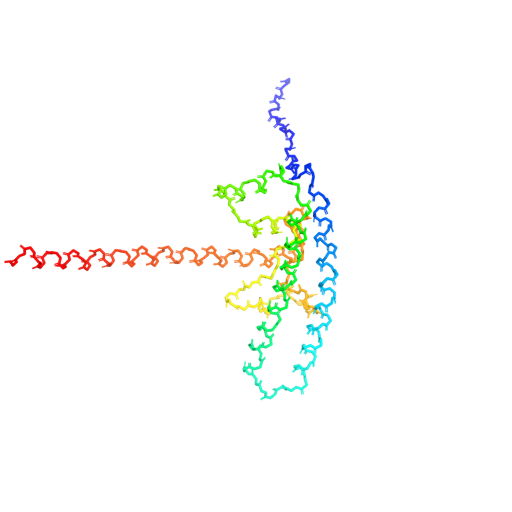.00 85.56 79 ALA A O 1
ATOM 598 N N . ASP A 1 80 ? -8.457 -6.383 -3.474 1.00 87.25 80 ASP A N 1
ATOM 599 C CA . ASP A 1 80 ? -7.536 -6.664 -4.578 1.00 87.25 80 ASP A CA 1
ATOM 600 C C . ASP A 1 80 ? -8.085 -7.747 -5.505 1.00 87.25 80 ASP A C 1
ATOM 602 O O . ASP A 1 80 ? -8.145 -7.576 -6.724 1.00 87.25 80 ASP A O 1
ATOM 606 N N . LYS A 1 81 ? -8.543 -8.867 -4.934 1.00 88.44 81 LYS A N 1
ATOM 607 C CA . LYS A 1 81 ? -9.089 -9.993 -5.708 1.00 88.44 81 LYS A CA 1
ATOM 608 C C . LYS A 1 81 ? -10.334 -9.612 -6.494 1.00 88.44 81 LYS A C 1
ATOM 610 O O . LYS A 1 81 ? -10.541 -10.139 -7.584 1.00 88.44 81 LYS A O 1
ATOM 615 N N . VAL A 1 82 ? -11.181 -8.755 -5.935 1.00 86.69 82 VAL A N 1
ATOM 616 C CA . VAL A 1 82 ? -12.399 -8.284 -6.603 1.00 86.69 82 VAL A CA 1
ATOM 617 C C . VAL A 1 82 ? -12.029 -7.297 -7.702 1.00 86.69 82 VAL A C 1
ATOM 619 O O . VAL A 1 82 ? -12.434 -7.487 -8.843 1.00 86.69 82 VAL A O 1
ATOM 622 N N . CYS A 1 83 ? -11.165 -6.329 -7.396 1.00 84.06 83 CYS A N 1
ATOM 623 C CA . CYS A 1 83 ? -10.654 -5.360 -8.360 1.00 84.06 83 CYS A CA 1
ATOM 624 C C . CYS A 1 83 ? -10.060 -6.042 -9.604 1.00 84.06 83 CYS A C 1
ATOM 626 O O . CYS A 1 83 ? -10.410 -5.700 -10.731 1.00 84.06 83 CYS A O 1
ATOM 628 N N . LEU A 1 84 ? -9.226 -7.069 -9.415 1.00 84.19 84 LEU A N 1
ATOM 629 C CA . LEU A 1 84 ? -8.593 -7.791 -10.522 1.00 84.19 84 LEU A CA 1
ATOM 630 C C . LEU A 1 84 ? -9.570 -8.600 -11.382 1.00 84.19 84 LEU A C 1
ATOM 632 O O . LEU A 1 84 ? -9.309 -8.776 -12.569 1.00 84.19 84 LEU A O 1
ATOM 636 N N . LYS A 1 85 ? -10.678 -9.088 -10.815 1.00 86.00 85 LYS A N 1
ATOM 637 C CA . LYS A 1 85 ? -11.710 -9.818 -11.572 1.00 86.00 85 LYS A CA 1
ATOM 638 C C . LYS A 1 85 ? -12.549 -8.898 -12.450 1.00 86.00 85 LYS A C 1
ATOM 640 O O . LYS A 1 85 ? -12.961 -9.305 -13.529 1.00 86.00 85 LYS A O 1
ATOM 645 N N . GLU A 1 86 ? -12.785 -7.678 -11.986 1.00 85.38 86 GLU A N 1
ATOM 646 C CA . GLU A 1 86 ? -13.623 -6.692 -12.674 1.00 85.38 86 GLU A CA 1
ATOM 647 C C . GLU A 1 86 ? -12.861 -5.910 -13.757 1.00 85.38 86 GLU A C 1
ATOM 649 O O . GLU A 1 86 ? -13.460 -5.206 -14.571 1.00 85.38 86 GLU A O 1
ATOM 654 N N . LEU A 1 87 ? -11.529 -6.007 -13.788 1.00 84.19 87 LEU A N 1
ATOM 655 C CA . LEU A 1 87 ? -10.712 -5.320 -14.781 1.00 84.19 87 LEU A CA 1
ATOM 656 C C . LEU A 1 87 ? -10.745 -6.029 -16.135 1.00 84.19 87 LEU A C 1
ATOM 658 O O . LEU A 1 87 ? -10.406 -7.204 -16.263 1.00 84.19 87 LEU A O 1
ATOM 662 N N . HIS A 1 88 ? -11.074 -5.268 -17.180 1.00 85.00 88 HIS A N 1
ATOM 663 C CA . HIS A 1 88 ? -11.042 -5.782 -18.543 1.00 85.00 88 HIS A CA 1
ATOM 664 C C . HIS A 1 88 ? -9.605 -6.171 -18.963 1.00 85.00 88 HIS A C 1
ATOM 666 O O . HIS A 1 88 ? -8.677 -5.388 -18.732 1.00 85.00 88 HIS A O 1
ATOM 672 N N . PRO A 1 89 ? -9.394 -7.310 -19.655 1.00 84.50 89 PRO A N 1
ATOM 673 C CA . PRO A 1 89 ? -8.064 -7.759 -20.083 1.00 84.50 89 PRO A CA 1
ATOM 674 C C . PRO A 1 89 ? -7.292 -6.756 -20.951 1.00 84.50 89 PRO A C 1
ATOM 676 O O . PRO A 1 89 ? -6.066 -6.739 -20.930 1.00 84.50 89 PRO A O 1
ATOM 679 N N . SER A 1 90 ? -7.994 -5.898 -21.700 1.00 84.88 90 SER A N 1
ATOM 680 C CA . SER A 1 90 ? -7.374 -4.860 -22.539 1.00 84.88 90 SER A CA 1
ATOM 681 C C . SER A 1 90 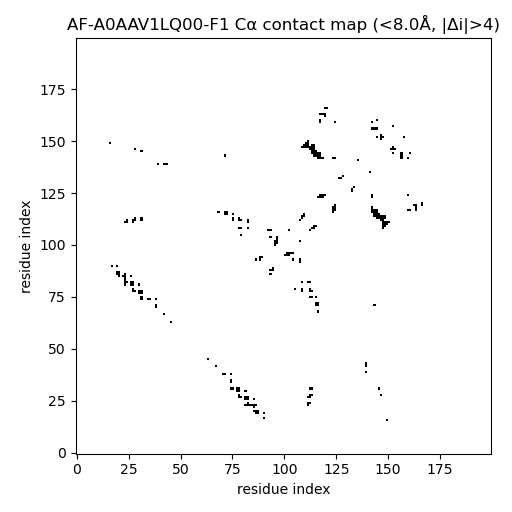? -6.997 -3.580 -21.782 1.00 84.88 90 SER A C 1
ATOM 683 O O . SER A 1 90 ? -6.600 -2.597 -22.408 1.00 84.88 90 SER A O 1
ATOM 685 N N . ASN A 1 91 ? -7.167 -3.538 -20.459 1.00 84.62 91 ASN A N 1
ATOM 686 C CA . ASN A 1 91 ? -6.819 -2.369 -19.663 1.00 84.62 91 ASN A CA 1
ATOM 687 C C . ASN A 1 91 ? -5.305 -2.115 -19.719 1.00 84.62 91 ASN A C 1
ATOM 689 O O . ASN A 1 91 ? -4.508 -2.996 -19.401 1.00 84.62 91 ASN A O 1
ATOM 693 N N . SER A 1 92 ? -4.902 -0.894 -20.073 1.00 86.44 92 SER A N 1
ATOM 694 C CA . SER A 1 92 ? -3.494 -0.522 -20.248 1.00 86.44 92 SER A CA 1
ATOM 695 C C . SER A 1 92 ? -2.640 -0.744 -18.996 1.00 86.44 92 SER A C 1
ATOM 697 O O . SER A 1 92 ? -1.497 -1.188 -19.107 1.00 86.44 92 SER A O 1
ATOM 699 N N . ARG A 1 93 ? -3.186 -0.501 -17.796 1.00 85.19 93 ARG A N 1
ATOM 700 C CA . ARG A 1 93 ? -2.473 -0.744 -16.529 1.00 85.19 93 ARG A CA 1
ATOM 701 C C . ARG A 1 93 ? -2.307 -2.227 -16.254 1.00 85.19 93 ARG A C 1
ATOM 703 O O . ARG A 1 93 ? -1.236 -2.649 -15.831 1.00 85.19 93 ARG A O 1
ATOM 710 N N . LEU A 1 94 ? -3.349 -3.011 -16.525 1.00 87.94 94 LEU A N 1
ATOM 711 C CA . LEU A 1 94 ? -3.291 -4.458 -16.364 1.00 87.94 94 LEU A CA 1
ATOM 712 C C . LEU A 1 94 ? -2.261 -5.056 -17.324 1.00 87.94 94 LEU A C 1
ATOM 714 O O . LEU A 1 94 ? -1.396 -5.808 -16.890 1.00 87.94 94 LEU A O 1
ATOM 718 N N . VAL A 1 95 ? -2.280 -4.651 -18.596 1.00 89.69 95 VAL A N 1
ATOM 719 C CA . VAL A 1 95 ? -1.303 -5.094 -19.601 1.00 89.69 95 VAL A CA 1
ATOM 720 C C . VAL A 1 95 ? 0.126 -4.725 -19.195 1.00 89.69 95 VAL A C 1
ATOM 722 O O . VAL A 1 95 ? 1.001 -5.579 -19.276 1.00 89.69 95 VAL A O 1
ATOM 725 N N . MET A 1 96 ? 0.370 -3.508 -18.697 1.00 92.00 96 MET A N 1
ATOM 726 C CA . MET A 1 96 ? 1.695 -3.054 -18.240 1.00 92.00 96 MET A CA 1
ATOM 727 C C . MET A 1 96 ? 2.263 -3.909 -17.095 1.00 92.00 96 MET A C 1
ATOM 729 O O . MET A 1 96 ? 3.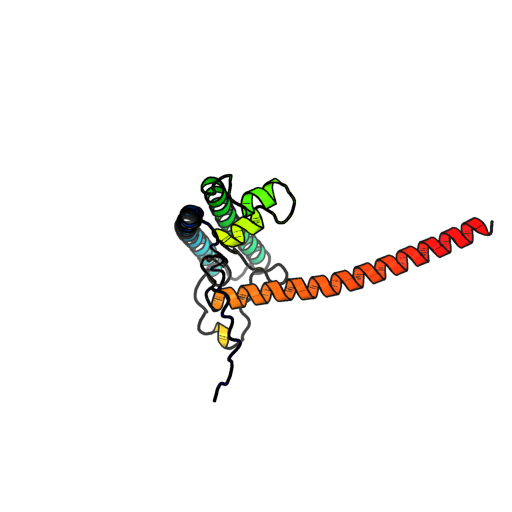461 -4.217 -17.074 1.00 92.00 96 MET A O 1
ATOM 733 N N . VAL A 1 97 ? 1.402 -4.295 -16.150 1.00 91.94 97 VAL A N 1
ATOM 734 C CA . VAL A 1 97 ? 1.776 -5.149 -15.018 1.00 91.94 97 VAL A CA 1
ATOM 735 C C . VAL A 1 97 ? 1.954 -6.601 -15.465 1.00 91.94 97 VAL A C 1
ATOM 737 O O . VAL A 1 97 ? 2.940 -7.236 -15.094 1.00 91.94 97 VAL A O 1
ATOM 740 N N . LEU A 1 98 ? 1.054 -7.125 -16.304 1.00 90.19 98 LEU A N 1
ATOM 741 C CA . LEU A 1 98 ? 1.142 -8.488 -16.842 1.00 90.19 98 LEU A CA 1
ATOM 742 C C . LEU A 1 98 ? 2.377 -8.679 -17.727 1.00 90.19 98 LEU A C 1
ATOM 744 O O . LEU A 1 98 ? 3.035 -9.715 -17.649 1.00 90.19 98 LEU A O 1
ATOM 748 N N . SER A 1 99 ? 2.737 -7.665 -18.514 1.00 94.19 99 SER A N 1
ATOM 749 C CA . SER A 1 99 ? 3.957 -7.659 -19.322 1.00 94.19 99 SER A CA 1
ATOM 750 C C . SER A 1 99 ? 5.224 -7.452 -18.487 1.00 94.19 99 SER A C 1
ATOM 752 O O . SER A 1 99 ? 6.318 -7.448 -19.047 1.00 94.19 99 SER A O 1
ATOM 754 N N . ARG A 1 100 ? 5.090 -7.238 -17.168 1.00 93.00 100 ARG A N 1
ATOM 755 C CA . ARG A 1 100 ? 6.181 -6.951 -16.223 1.00 93.00 100 ARG A CA 1
ATOM 756 C C . ARG A 1 100 ? 7.049 -5.764 -16.635 1.00 93.00 100 ARG A C 1
ATOM 758 O O . ARG A 1 100 ? 8.215 -5.689 -16.262 1.00 93.00 100 ARG A O 1
ATOM 765 N N . SER A 1 101 ? 6.487 -4.835 -17.406 1.00 94.50 101 SER A N 1
ATOM 766 C CA . SER A 1 101 ? 7.225 -3.656 -17.852 1.00 94.50 101 SER A CA 1
ATOM 767 C C . SER A 1 101 ? 7.379 -2.661 -16.707 1.00 94.50 101 SER A C 1
ATOM 769 O O . SER A 1 101 ? 8.480 -2.169 -16.459 1.00 94.50 101 SER A O 1
ATOM 771 N N . LYS A 1 102 ? 6.284 -2.369 -15.993 1.00 92.00 102 LYS A N 1
ATOM 772 C CA . LYS A 1 102 ? 6.297 -1.438 -14.865 1.00 92.00 102 LYS A CA 1
ATOM 773 C C . LYS A 1 102 ? 5.118 -1.669 -13.926 1.00 92.00 102 LYS A C 1
ATOM 77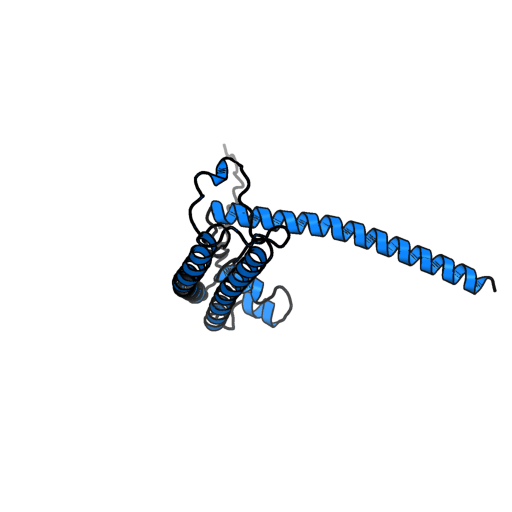5 O O . LYS A 1 102 ? 3.993 -1.896 -14.358 1.00 92.00 102 LYS A O 1
ATOM 780 N N . GLY A 1 103 ? 5.388 -1.518 -12.633 1.00 90.00 103 GLY A N 1
ATOM 781 C CA . GLY A 1 103 ? 4.381 -1.649 -11.587 1.00 90.00 103 GLY A CA 1
ATOM 782 C C . GLY A 1 103 ? 4.056 -3.099 -11.241 1.00 90.00 103 GLY A C 1
ATOM 783 O O . GLY A 1 103 ? 4.522 -4.049 -11.866 1.00 90.00 103 GLY A O 1
ATOM 784 N N . SER A 1 104 ? 3.254 -3.247 -10.197 1.00 92.56 104 SER A N 1
ATOM 785 C CA . SER A 1 104 ? 2.771 -4.521 -9.679 1.00 92.56 104 SER A CA 1
ATOM 786 C C . SER A 1 104 ? 1.249 -4.490 -9.530 1.00 92.56 104 SER A C 1
ATOM 788 O O . SER A 1 104 ? 0.625 -3.434 -9.656 1.00 92.56 104 SER A O 1
ATOM 790 N N . LEU A 1 105 ? 0.640 -5.638 -9.222 1.00 89.62 105 LEU A N 1
ATOM 791 C CA . LEU A 1 105 ? -0.799 -5.713 -8.938 1.00 89.62 105 LEU A CA 1
ATOM 792 C C . LEU A 1 105 ? -1.192 -4.823 -7.747 1.00 89.62 105 LEU A C 1
ATOM 794 O O . LEU A 1 105 ? -2.270 -4.238 -7.760 1.00 89.62 105 LEU A O 1
ATOM 798 N N . ILE A 1 106 ? -0.279 -4.630 -6.788 1.00 90.31 106 ILE A N 1
ATOM 799 C CA . ILE A 1 106 ? -0.472 -3.723 -5.650 1.00 90.31 106 ILE A CA 1
ATOM 800 C C . ILE A 1 106 ? -0.655 -2.288 -6.149 1.00 90.31 106 ILE A C 1
ATOM 802 O O . ILE A 1 106 ? -1.556 -1.595 -5.701 1.00 90.31 106 ILE A O 1
ATOM 806 N N . ASN A 1 107 ? 0.127 -1.837 -7.13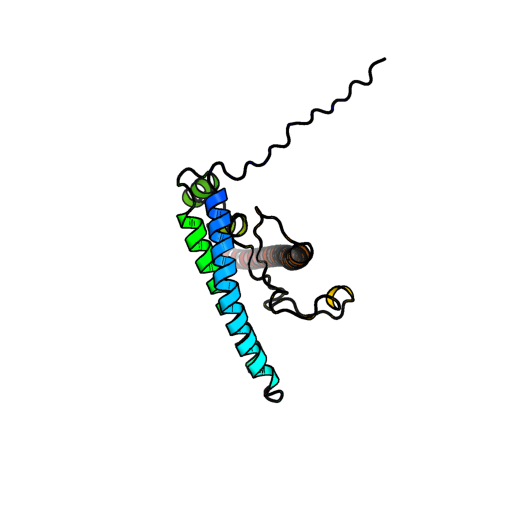6 1.00 90.88 107 ASN A N 1
ATOM 807 C CA . ASN A 1 107 ? -0.031 -0.487 -7.687 1.00 90.88 107 ASN A CA 1
ATOM 808 C C . ASN A 1 107 ? -1.418 -0.284 -8.312 1.00 90.88 107 ASN A C 1
ATOM 810 O O . ASN A 1 107 ? -1.992 0.788 -8.163 1.00 90.88 107 ASN A O 1
ATOM 814 N N . ILE A 1 108 ? -1.958 -1.303 -8.989 1.00 88.50 108 ILE A N 1
ATOM 815 C CA . ILE A 1 108 ? -3.321 -1.257 -9.536 1.00 88.50 108 ILE A CA 1
ATOM 816 C C . ILE A 1 108 ? -4.345 -1.189 -8.399 1.00 88.50 108 ILE A C 1
ATOM 818 O O . ILE A 1 108 ? -5.273 -0.385 -8.469 1.00 88.50 108 ILE A O 1
ATOM 822 N N . SER A 1 109 ? -4.156 -1.983 -7.344 1.00 87.88 109 SER A N 1
ATOM 823 C CA . SER A 1 109 ? -5.016 -1.944 -6.163 1.00 87.88 109 SER A CA 1
ATOM 824 C C . SER A 1 109 ? -5.028 -0.566 -5.497 1.00 87.88 109 SER A C 1
ATOM 826 O O . SER A 1 109 ? -6.101 0.004 -5.327 1.00 87.88 109 SER A O 1
ATOM 828 N N . LEU A 1 110 ? -3.866 0.040 -5.234 1.00 89.94 110 LEU A N 1
ATOM 829 C CA . LEU A 1 110 ? -3.787 1.380 -4.634 1.00 89.94 110 LEU A CA 1
ATOM 830 C C . LEU A 1 110 ? -4.513 2.437 -5.483 1.00 89.94 110 LEU A C 1
ATOM 832 O O . LEU A 1 110 ? -5.060 3.410 -4.961 1.00 89.94 110 LEU A O 1
ATOM 836 N N . MET A 1 111 ? -4.517 2.255 -6.808 1.00 88.62 111 MET A N 1
ATOM 837 C CA . MET A 1 111 ? -5.225 3.149 -7.718 1.00 88.62 111 MET A CA 1
ATOM 838 C C . MET A 1 111 ? -6.742 2.968 -7.678 1.00 88.62 111 MET A C 1
ATOM 840 O O . MET A 1 111 ? -7.439 3.966 -7.787 1.00 88.62 111 MET A O 1
ATOM 844 N N . ILE A 1 112 ? -7.252 1.742 -7.539 1.00 85.75 112 ILE A N 1
ATOM 845 C CA . ILE A 1 112 ? -8.670 1.421 -7.787 1.00 85.75 112 ILE A CA 1
ATOM 846 C C . ILE A 1 112 ? -9.428 1.029 -6.515 1.00 85.75 112 ILE A C 1
ATOM 848 O O . ILE A 1 112 ? -10.571 1.441 -6.346 1.00 85.75 112 ILE A O 1
ATOM 852 N N . ALA A 1 113 ? -8.811 0.233 -5.644 1.00 86.81 113 ALA A N 1
ATOM 853 C CA . ALA A 1 113 ? -9.422 -0.350 -4.458 1.00 86.81 113 ALA A CA 1
ATOM 854 C C . ALA A 1 113 ? -9.237 0.540 -3.222 1.00 86.81 113 ALA A C 1
ATOM 856 O O . ALA A 1 113 ? -10.128 1.318 -2.899 1.00 86.81 113 ALA A O 1
ATOM 857 N N . CYS A 1 114 ? -8.100 0.443 -2.536 1.00 88.44 114 CYS A N 1
ATOM 858 C CA . CYS A 1 114 ? -7.779 1.266 -1.371 1.00 88.44 114 CYS A CA 1
ATOM 859 C C . CYS A 1 114 ? -6.269 1.414 -1.219 1.00 88.44 114 CYS A C 1
ATOM 861 O O . CYS A 1 114 ? -5.510 0.525 -1.605 1.00 88.44 114 CYS A O 1
ATOM 863 N N . VAL A 1 115 ? -5.825 2.506 -0.594 1.00 89.44 115 VAL A N 1
ATOM 864 C CA . VAL A 1 115 ? -4.405 2.675 -0.248 1.00 89.44 115 VAL A CA 1
ATOM 865 C C . VAL A 1 115 ? -4.006 1.791 0.945 1.00 89.44 115 VAL A C 1
ATOM 867 O O . VAL A 1 115 ? -2.875 1.311 1.017 1.00 89.44 115 VAL A O 1
ATOM 870 N N . GLY A 1 116 ? -4.938 1.532 1.864 1.00 88.00 116 GLY A N 1
ATOM 871 C CA . GLY A 1 116 ? -4.756 0.606 2.977 1.00 88.00 116 GLY A CA 1
ATOM 872 C C . GLY A 1 116 ? -4.057 1.212 4.197 1.00 88.00 116 GLY A C 1
ATOM 873 O O . GLY A 1 116 ? -3.980 2.430 4.381 1.00 88.00 116 GLY A O 1
ATOM 874 N N . GLN A 1 117 ? -3.571 0.344 5.084 1.00 85.69 117 GLN A N 1
ATOM 875 C CA . GLN A 1 117 ? -2.966 0.744 6.356 1.00 85.69 117 GLN A CA 1
ATOM 876 C C . GLN A 1 117 ? -1.637 1.481 6.140 1.00 85.69 117 GLN A C 1
ATOM 878 O O . GLN A 1 117 ? -0.721 0.942 5.524 1.00 85.69 117 GLN A O 1
ATOM 883 N N . GLN A 1 118 ? -1.503 2.685 6.704 1.00 85.31 118 GLN A N 1
ATOM 884 C CA . GLN A 1 118 ? -0.232 3.417 6.727 1.00 85.31 118 GLN A CA 1
ATOM 885 C C . GLN A 1 118 ? 0.467 3.175 8.070 1.00 85.31 118 GLN A C 1
ATOM 887 O O . GLN A 1 118 ? -0.106 3.424 9.136 1.00 85.31 118 GLN A O 1
ATOM 892 N N . ALA A 1 119 ? 1.685 2.641 8.027 1.00 79.06 119 ALA A N 1
ATOM 893 C CA . ALA A 1 119 ? 2.532 2.455 9.201 1.00 79.06 119 ALA A CA 1
ATOM 894 C C . ALA A 1 119 ? 3.656 3.497 9.192 1.00 79.06 119 ALA A C 1
ATOM 896 O O . ALA A 1 119 ? 4.147 3.863 8.122 1.00 79.06 119 ALA A O 1
ATOM 897 N N . ILE A 1 120 ? 4.032 3.969 10.382 1.00 75.75 120 ILE A N 1
ATOM 898 C CA . ILE A 1 120 ? 5.198 4.822 10.602 1.00 75.75 120 ILE A CA 1
ATOM 899 C C . ILE A 1 120 ? 6.109 4.118 11.607 1.00 75.75 120 ILE A C 1
ATOM 901 O O . ILE A 1 120 ? 5.670 3.745 12.696 1.00 75.75 120 ILE A O 1
ATOM 905 N N . SER A 1 121 ? 7.367 3.896 11.240 1.00 73.06 121 SER A N 1
ATOM 906 C CA . SER A 1 121 ? 8.388 3.253 12.081 1.00 73.06 121 SER A CA 1
ATOM 907 C C . SER A 1 121 ? 7.969 1.874 12.609 1.00 73.06 121 SER A C 1
ATOM 909 O O . SER A 1 121 ? 8.173 1.533 13.774 1.00 73.06 121 SER A O 1
ATOM 911 N N . GLY A 1 122 ? 7.326 1.082 11.746 1.00 69.31 122 GLY A N 1
ATOM 912 C CA . GLY A 1 122 ? 6.865 -0.278 12.057 1.00 69.31 122 GLY A CA 1
ATOM 913 C C . GLY A 1 122 ? 5.592 -0.356 12.905 1.00 69.31 122 GLY A C 1
ATOM 914 O O . GLY A 1 122 ? 5.080 -1.449 13.121 1.00 69.31 122 GLY A O 1
ATOM 915 N N . HIS A 1 123 ? 5.045 0.782 13.334 1.00 68.25 123 HIS A N 1
ATOM 916 C CA . HIS A 1 123 ? 3.848 0.856 14.164 1.00 68.25 123 HIS A CA 1
ATOM 917 C C . HIS A 1 123 ? 2.762 1.666 13.451 1.00 68.25 123 HIS A C 1
ATOM 919 O O . HIS A 1 123 ? 3.034 2.487 12.572 1.00 68.25 123 HIS A O 1
ATOM 925 N N . ARG A 1 124 ? 1.492 1.459 13.804 1.00 68.94 124 ARG A N 1
ATOM 926 C CA . ARG A 1 124 ? 0.427 2.338 13.298 1.00 68.94 124 ARG A CA 1
ATOM 927 C C . ARG A 1 124 ? 0.595 3.733 13.919 1.00 68.94 124 ARG A C 1
ATOM 929 O O . ARG A 1 124 ? 0.955 3.830 15.086 1.00 68.94 124 ARG A O 1
ATOM 936 N N . VAL A 1 125 ? 0.333 4.797 13.149 1.00 65.81 125 VAL A N 1
ATOM 937 C CA . VAL A 1 125 ? 0.605 6.207 13.521 1.00 65.81 125 VAL A CA 1
ATOM 938 C C . VAL A 1 125 ? 0.175 6.537 14.953 1.00 65.81 125 VAL A C 1
ATOM 940 O O . VAL A 1 125 ? -1.014 6.690 15.222 1.00 65.81 125 VAL A O 1
ATOM 943 N N . MET A 1 126 ? 1.131 6.652 15.874 1.00 59.19 126 MET A N 1
ATOM 944 C CA . MET A 1 126 ? 0.843 6.926 17.283 1.00 59.19 126 MET A CA 1
ATOM 945 C C . MET A 1 126 ? 0.208 8.305 17.457 1.00 59.19 126 MET A C 1
ATOM 947 O O . MET A 1 126 ? 0.507 9.239 16.715 1.00 59.19 126 MET A O 1
ATOM 951 N N . ASP A 1 127 ? -0.693 8.416 18.433 1.00 58.06 127 ASP A N 1
ATOM 952 C CA . ASP A 1 127 ? -1.442 9.642 18.707 1.00 58.06 127 ASP A CA 1
ATOM 953 C C . ASP A 1 127 ? -0.477 10.680 19.306 1.00 58.06 127 ASP A C 1
ATOM 955 O O . ASP A 1 127 ? -0.215 10.712 20.511 1.00 58.06 127 ASP A O 1
ATOM 959 N N . SER A 1 128 ? 0.167 11.480 18.454 1.00 51.62 128 SER A N 1
ATOM 960 C CA . SER A 1 128 ? 1.039 12.554 18.918 1.00 51.62 128 SER A CA 1
ATOM 961 C C . SER A 1 128 ? 0.184 13.662 19.531 1.00 51.62 128 SER A C 1
ATOM 963 O O . SER A 1 128 ? -0.843 14.032 18.970 1.00 51.62 128 SER A O 1
ATOM 965 N N . ARG A 1 129 ? 0.623 14.236 20.660 1.00 49.81 129 ARG A N 1
ATOM 966 C CA . ARG A 1 129 ? -0.043 15.326 21.415 1.00 49.81 129 ARG A CA 1
ATOM 967 C C . ARG A 1 129 ? -0.147 16.672 20.664 1.00 49.81 129 ARG A C 1
ATOM 969 O O . ARG A 1 129 ? -0.135 17.729 21.284 1.00 49.81 129 ARG A O 1
ATOM 976 N N . THR A 1 130 ? -0.175 16.669 19.339 1.00 51.66 130 THR A N 1
ATOM 977 C CA . THR A 1 130 ? -0.300 17.876 18.522 1.00 51.66 130 THR A CA 1
ATOM 978 C C . THR A 1 130 ? -1.776 18.244 18.375 1.00 51.66 130 THR A C 1
ATOM 980 O O . THR A 1 130 ? -2.636 17.383 18.209 1.00 51.66 130 THR A O 1
ATOM 983 N N . GLU A 1 131 ? -2.077 19.539 18.419 1.00 44.09 131 GLU A N 1
ATOM 984 C CA . GLU A 1 131 ? -3.432 20.106 18.512 1.00 44.09 131 GLU A CA 1
ATOM 985 C C . GLU A 1 131 ? -4.389 19.680 17.379 1.00 44.09 131 GLU A C 1
ATOM 987 O O . GLU A 1 131 ? -5.601 19.654 17.583 1.00 44.09 131 GLU A O 1
ATOM 992 N N . LEU A 1 132 ? -3.864 19.235 16.227 1.00 52.53 132 LEU A N 1
ATOM 993 C CA . LEU A 1 132 ? -4.656 18.699 15.111 1.00 52.53 132 LEU A CA 1
ATOM 994 C C . LEU A 1 132 ? -5.361 17.364 15.437 1.00 52.53 132 LEU A C 1
ATOM 996 O O . LEU A 1 132 ? -6.390 17.055 14.846 1.00 52.53 132 LEU A O 1
ATOM 1000 N N . TYR A 1 133 ? -4.824 16.578 16.376 1.00 51.22 133 TYR A N 1
ATOM 1001 C CA . TYR A 1 133 ? -5.339 15.251 16.738 1.00 51.22 133 TYR A CA 1
ATOM 1002 C C . TYR A 1 133 ? -6.496 15.311 17.744 1.00 51.22 133 TYR A C 1
ATOM 1004 O O . TYR A 1 133 ? -7.280 14.371 17.854 1.00 51.22 133 TYR A O 1
ATOM 1012 N N . HIS A 1 134 ? -6.655 16.422 18.474 1.00 47.25 134 HIS A N 1
ATOM 1013 C CA . HIS A 1 134 ? -7.626 16.517 19.569 1.00 47.25 134 HIS A CA 1
ATOM 1014 C C . HIS A 1 134 ? -9.092 16.439 19.116 1.00 47.25 134 HIS A C 1
ATOM 1016 O O . HIS A 1 134 ? -9.925 15.930 19.867 1.00 47.25 134 HIS A O 1
ATOM 1022 N N . THR A 1 135 ? -9.408 16.873 17.896 1.00 46.84 135 THR A N 1
ATOM 1023 C CA . THR A 1 135 ? -10.744 16.754 17.279 1.00 46.84 135 THR A CA 1
ATOM 1024 C C . THR A 1 135 ? -10.992 15.395 16.616 1.00 46.84 135 THR A C 1
ATOM 1026 O O . THR A 1 135 ? -12.120 15.089 16.241 1.00 46.84 135 THR A O 1
ATOM 1029 N N . LEU A 1 136 ? -9.960 14.555 16.513 1.00 49.97 136 LEU A N 1
ATOM 1030 C CA . LEU A 1 136 ? -9.919 13.306 15.752 1.00 49.97 136 LEU A CA 1
ATOM 1031 C C . LEU A 1 136 ? -9.658 12.100 16.683 1.00 49.97 136 LEU A C 1
ATOM 1033 O O . LEU A 1 136 ? -9.016 11.131 16.311 1.00 49.97 136 LEU A O 1
ATOM 1037 N N . LYS A 1 137 ? -10.141 12.142 17.930 1.00 45.56 137 LYS A N 1
ATOM 1038 C CA . LYS A 1 137 ? -9.781 11.159 18.973 1.00 45.56 137 LYS A CA 1
ATOM 1039 C C . LYS A 1 137 ? -10.567 9.841 18.991 1.00 45.56 137 LYS A C 1
ATOM 1041 O O . LYS A 1 137 ? -10.310 9.012 19.859 1.00 45.56 137 LYS A O 1
ATOM 1046 N N . SER A 1 138 ? -11.556 9.623 18.121 1.00 46.28 138 SER A N 1
ATOM 1047 C CA . SER A 1 138 ? -12.624 8.657 18.451 1.00 46.28 138 SER A CA 1
ATOM 1048 C C . SER A 1 138 ? -12.816 7.421 17.568 1.00 46.28 138 SER A C 1
ATOM 1050 O O . SER A 1 138 ? -13.774 6.693 17.820 1.00 46.28 138 SER A O 1
ATOM 1052 N N . THR A 1 139 ? -11.971 7.089 16.583 1.00 48.25 139 THR A N 1
ATOM 1053 C CA . THR A 1 139 ? -12.263 5.903 15.743 1.00 48.25 139 THR A CA 1
ATOM 1054 C C . THR A 1 139 ? -11.057 5.067 15.317 1.00 48.25 139 THR A C 1
ATOM 1056 O O . THR A 1 139 ? -10.021 5.560 14.897 1.00 48.25 139 THR A O 1
ATOM 1059 N N . LEU A 1 140 ? -11.241 3.746 15.306 1.00 50.00 140 LEU A N 1
ATOM 1060 C CA . LEU A 1 140 ? -10.334 2.761 14.695 1.00 50.00 140 LEU A CA 1
ATOM 1061 C C . LEU A 1 140 ? -10.029 3.033 13.204 1.00 50.00 140 LEU A C 1
ATOM 1063 O O . LEU A 1 140 ? -9.122 2.423 12.646 1.00 50.00 140 LEU A O 1
ATOM 1067 N N . LYS A 1 141 ? -10.759 3.968 12.580 1.00 50.66 141 LYS A N 1
ATOM 1068 C CA . LYS A 1 141 ? -10.550 4.477 11.221 1.00 50.66 141 LYS A CA 1
ATOM 1069 C C . LYS A 1 141 ? -9.298 5.344 11.070 1.00 50.66 141 LYS A C 1
ATOM 1071 O O . LYS A 1 141 ? -8.875 5.592 9.951 1.00 50.66 141 LYS A O 1
ATOM 1076 N N . PHE A 1 142 ? -8.677 5.796 12.164 1.00 55.69 142 PHE A N 1
ATOM 1077 C CA . PHE A 1 142 ? -7.639 6.835 12.118 1.00 55.69 142 PHE A CA 1
ATOM 1078 C C . PHE A 1 142 ? -6.334 6.481 11.402 1.00 55.69 142 PHE A C 1
ATOM 1080 O O . PHE A 1 142 ? -5.421 7.298 11.384 1.00 55.69 142 PHE A O 1
ATOM 1087 N N . ARG A 1 143 ? -6.186 5.275 10.850 1.00 68.69 143 ARG A N 1
ATOM 1088 C CA . ARG A 1 143 ? -4.887 4.810 10.339 1.00 68.69 143 ARG A CA 1
ATOM 1089 C C . ARG A 1 143 ? -4.987 3.942 9.082 1.00 68.69 143 ARG A C 1
ATOM 1091 O O . ARG A 1 143 ? -3.953 3.547 8.548 1.00 68.69 143 ARG A O 1
ATOM 1098 N N . PHE A 1 144 ? -6.202 3.671 8.611 1.00 79.12 144 PHE A N 1
ATOM 1099 C CA . PHE A 1 144 ? -6.470 2.907 7.399 1.00 79.12 144 PHE A CA 1
ATOM 1100 C C . PHE A 1 144 ? -7.048 3.851 6.350 1.00 79.12 144 PHE A C 1
ATOM 1102 O O . PHE A 1 144 ? -8.034 4.533 6.610 1.00 79.12 144 PHE A O 1
ATOM 1109 N N . VAL A 1 145 ? -6.405 3.916 5.189 1.00 86.06 145 VAL A N 1
ATOM 1110 C CA . VAL A 1 145 ? -6.864 4.745 4.079 1.00 86.06 145 VAL A CA 1
ATOM 1111 C C . VAL A 1 145 ? -7.818 3.912 3.232 1.00 86.06 145 VAL A C 1
ATOM 1113 O O . VAL A 1 145 ? -7.395 2.989 2.533 1.00 86.06 145 VAL A O 1
ATOM 1116 N N . GLU A 1 146 ? -9.109 4.215 3.352 1.00 84.19 146 GLU A N 1
ATOM 1117 C CA . GLU A 1 146 ? -10.200 3.471 2.714 1.00 84.19 146 GLU A CA 1
ATOM 1118 C C . GLU A 1 146 ? -10.324 3.846 1.237 1.00 84.19 146 GLU A C 1
ATOM 1120 O O . GLU A 1 146 ? -10.643 2.997 0.407 1.00 84.19 146 GLU A O 1
ATOM 1125 N N . ASN A 1 147 ? -10.037 5.107 0.912 1.00 86.00 147 ASN A N 1
ATOM 1126 C CA . ASN A 1 147 ? -10.128 5.613 -0.448 1.00 86.00 147 ASN A CA 1
ATOM 1127 C C . ASN A 1 147 ? -8.945 5.185 -1.330 1.00 86.00 147 ASN A C 1
ATOM 1129 O O . ASN A 1 147 ? -7.849 4.863 -0.855 1.00 86.00 147 ASN A O 1
ATOM 1133 N N . SER A 1 148 ? -9.171 5.209 -2.642 1.00 88.50 148 SER A N 1
ATOM 1134 C CA . SER A 1 148 ? -8.163 4.945 -3.666 1.00 88.50 148 SER A CA 1
ATOM 1135 C C . SER A 1 148 ? -7.646 6.243 -4.292 1.00 88.50 148 SER A C 1
ATOM 1137 O O . SER A 1 148 ? -8.212 7.325 -4.107 1.00 88.50 148 SER A O 1
ATOM 1139 N N . PHE A 1 149 ? -6.558 6.159 -5.062 1.00 88.94 149 PHE A N 1
ATOM 1140 C CA . PHE A 1 149 ? -6.064 7.331 -5.793 1.00 88.94 149 PHE A CA 1
ATOM 1141 C C . PHE A 1 149 ? -7.005 7.792 -6.914 1.00 88.94 149 PHE A C 1
ATOM 1143 O O . PHE A 1 149 ? -6.947 8.962 -7.286 1.00 88.94 149 PHE A O 1
ATOM 1150 N N . ASP A 1 150 ? -7.858 6.908 -7.439 1.00 85.94 150 ASP A N 1
ATOM 1151 C CA . ASP A 1 150 ? -8.871 7.260 -8.440 1.00 85.94 150 ASP A CA 1
ATOM 1152 C C . ASP A 1 150 ? -10.053 8.014 -7.815 1.00 85.94 150 ASP A C 1
ATOM 1154 O O . ASP A 1 150 ? -10.481 9.036 -8.347 1.00 85.94 150 ASP A O 1
ATOM 1158 N N . SER A 1 151 ? -10.537 7.570 -6.646 1.00 84.25 151 SER A N 1
ATOM 1159 C CA . SER A 1 151 ? -11.615 8.263 -5.922 1.00 84.25 151 SER A CA 1
ATOM 1160 C C . SER A 1 151 ? -11.156 9.564 -5.258 1.00 84.25 151 SER A C 1
ATOM 1162 O O . SER A 1 151 ? -11.971 10.447 -4.992 1.00 84.25 151 SER A O 1
ATOM 1164 N N . GLY A 1 152 ? -9.855 9.680 -4.983 1.00 86.44 152 GLY A N 1
ATOM 1165 C CA . GLY A 1 152 ? -9.267 10.780 -4.230 1.00 86.44 152 GLY A CA 1
ATOM 1166 C C . GLY A 1 152 ? -9.304 10.545 -2.719 1.00 86.44 152 GLY A C 1
ATOM 1167 O O . GLY A 1 152 ? -10.129 9.797 -2.201 1.00 86.44 152 GLY A O 1
ATOM 1168 N N . LEU A 1 153 ? -8.377 11.195 -2.014 1.00 87.38 153 LEU A N 1
ATOM 1169 C CA . LEU A 1 153 ? -8.159 11.044 -0.574 1.00 87.38 153 LEU A CA 1
ATOM 1170 C C . LEU A 1 153 ? -8.835 12.175 0.200 1.00 87.38 153 LEU A C 1
ATOM 1172 O O . LEU A 1 153 ? -8.777 13.340 -0.204 1.00 87.38 153 LEU A O 1
ATOM 1176 N N . THR A 1 154 ? -9.409 11.858 1.358 1.00 85.62 154 THR A N 1
ATOM 1177 C CA . THR A 1 154 ? -9.837 12.888 2.313 1.00 85.62 154 THR A CA 1
ATOM 1178 C C . THR A 1 154 ? -8.619 13.616 2.900 1.00 85.62 154 THR A C 1
ATOM 1180 O O . THR A 1 154 ? -7.526 13.047 2.944 1.00 85.62 154 THR A O 1
ATOM 1183 N N . PRO A 1 155 ? -8.760 14.858 3.404 1.00 84.44 155 PRO A N 1
ATOM 1184 C CA . PRO A 1 155 ? -7.632 15.597 3.980 1.00 84.44 155 PRO A CA 1
ATOM 1185 C C . PRO A 1 155 ? -6.903 14.841 5.100 1.00 84.44 155 PRO A C 1
ATOM 1187 O O . PRO A 1 155 ? -5.680 14.908 5.204 1.00 84.44 155 PRO A O 1
ATOM 1190 N N . THR A 1 156 ? -7.644 14.082 5.912 1.00 80.31 156 THR A N 1
ATOM 1191 C CA . THR A 1 156 ? -7.086 13.255 6.989 1.00 80.31 156 THR A CA 1
ATOM 1192 C C . THR A 1 156 ? -6.293 12.067 6.441 1.00 80.31 156 THR A C 1
ATOM 1194 O O . THR A 1 156 ? -5.170 11.826 6.878 1.00 80.31 156 THR A O 1
ATOM 1197 N N . GLU A 1 157 ? -6.822 11.353 5.445 1.00 83.19 157 GLU A N 1
ATOM 1198 C CA . GLU A 1 157 ? -6.101 10.258 4.782 1.00 83.19 157 GLU A CA 1
ATOM 1199 C C . GLU A 1 157 ? -4.854 10.754 4.049 1.00 83.19 157 GLU A C 1
ATOM 1201 O O . GLU A 1 157 ? -3.797 10.131 4.124 1.00 83.19 157 GLU A O 1
ATOM 1206 N N . PHE A 1 158 ? -4.956 11.902 3.379 1.00 85.94 158 PHE A N 1
ATOM 1207 C CA . PHE A 1 158 ? -3.833 12.538 2.704 1.00 85.94 158 PHE A CA 1
ATOM 1208 C C . PHE A 1 158 ? -2.716 12.901 3.690 1.00 85.94 158 PHE A C 1
ATOM 1210 O O . PHE A 1 158 ? -1.538 12.677 3.409 1.00 85.94 158 PHE A O 1
ATOM 1217 N N . PHE A 1 159 ? -3.070 13.403 4.874 1.00 84.25 159 PHE A N 1
ATOM 1218 C CA . PHE A 1 159 ? -2.099 13.698 5.923 1.00 84.25 159 PHE A CA 1
ATOM 1219 C C . PHE A 1 159 ? -1.348 12.434 6.370 1.00 84.25 159 PHE A C 1
ATOM 1221 O O . PHE A 1 159 ? -0.119 12.411 6.355 1.00 84.25 159 PHE A O 1
ATOM 1228 N N . PHE A 1 160 ? -2.051 11.341 6.670 1.00 82.31 160 PHE A N 1
ATOM 1229 C CA . PHE A 1 160 ? -1.392 10.095 7.080 1.00 82.31 160 PHE A CA 1
ATOM 1230 C C . PHE A 1 160 ? -0.570 9.448 5.962 1.00 82.31 160 PHE A C 1
ATOM 1232 O O . PHE A 1 160 ? 0.532 8.953 6.210 1.00 82.31 160 PHE A O 1
ATOM 1239 N N . HIS A 1 161 ? -1.063 9.496 4.726 1.00 87.44 161 HIS A N 1
ATOM 1240 C CA . HIS A 1 161 ? -0.332 8.999 3.567 1.00 87.44 161 HIS A CA 1
ATOM 1241 C C . HIS A 1 161 ? 0.969 9.776 3.336 1.00 87.44 161 HIS A C 1
ATOM 1243 O O . HIS A 1 161 ? 2.023 9.178 3.124 1.00 87.44 161 HIS A O 1
ATOM 1249 N N . THR A 1 162 ? 0.930 11.108 3.431 1.00 88.62 162 THR A N 1
ATOM 1250 C CA . THR A 1 162 ? 2.130 11.942 3.257 1.00 88.62 162 THR A CA 1
ATOM 1251 C C . THR A 1 162 ? 3.133 11.769 4.397 1.00 88.62 162 THR A C 1
ATOM 1253 O O . THR A 1 162 ? 4.338 11.790 4.144 1.00 88.62 162 THR A O 1
ATOM 1256 N N . MET A 1 163 ? 2.676 11.527 5.631 1.00 85.81 163 MET A N 1
ATOM 1257 C CA . MET A 1 163 ? 3.567 11.184 6.744 1.00 85.81 163 MET A CA 1
ATOM 1258 C C . MET A 1 163 ? 4.340 9.884 6.484 1.00 85.81 163 MET A C 1
ATOM 1260 O O . MET A 1 163 ? 5.564 9.878 6.617 1.00 85.81 163 MET A O 1
ATOM 1264 N N . SER A 1 164 ? 3.651 8.810 6.078 1.00 86.12 164 SER A N 1
ATOM 1265 C CA . SER A 1 164 ? 4.293 7.527 5.748 1.00 86.12 164 SER A CA 1
ATOM 1266 C C . SER A 1 164 ? 5.188 7.648 4.507 1.00 86.12 164 SER A C 1
ATOM 1268 O O . SER A 1 164 ? 6.325 7.178 4.499 1.00 86.12 164 SER A O 1
ATOM 1270 N N . GLY A 1 165 ? 4.739 8.387 3.488 1.00 89.25 165 GLY A N 1
ATOM 1271 C CA . GLY A 1 165 ? 5.530 8.656 2.287 1.00 89.25 165 GLY A CA 1
ATOM 1272 C C . GLY A 1 165 ? 6.841 9.393 2.581 1.00 89.25 165 GLY A C 1
ATOM 1273 O O . GLY A 1 165 ? 7.882 9.046 2.022 1.00 89.25 165 GLY A O 1
ATOM 1274 N N . ARG A 1 166 ? 6.831 10.371 3.498 1.00 90.50 166 ARG A N 1
ATOM 1275 C CA . ARG A 1 166 ? 8.047 11.085 3.917 1.00 90.50 166 ARG A CA 1
ATOM 1276 C C . ARG A 1 166 ? 9.044 10.161 4.614 1.00 90.50 166 ARG A C 1
ATOM 1278 O O . ARG A 1 166 ? 10.239 10.302 4.372 1.00 90.50 166 ARG A O 1
ATOM 1285 N N . GLU A 1 167 ? 8.583 9.247 5.467 1.00 88.75 167 GLU A N 1
ATOM 1286 C CA . GLU A 1 167 ? 9.471 8.272 6.113 1.00 88.75 167 GLU A CA 1
ATOM 1287 C C . GLU A 1 167 ? 10.196 7.415 5.072 1.00 88.75 167 GLU A C 1
ATOM 1289 O O . GLU A 1 167 ? 11.415 7.280 5.144 1.00 88.75 167 GLU A O 1
ATOM 1294 N N . GLY A 1 168 ? 9.479 6.929 4.053 1.00 87.88 168 GLY A N 1
ATOM 1295 C CA . GLY A 1 168 ? 10.077 6.156 2.962 1.00 87.88 168 GLY A CA 1
ATOM 1296 C C . GLY A 1 168 ? 11.149 6.926 2.181 1.00 87.88 168 GLY A C 1
ATOM 1297 O O . GLY A 1 168 ? 12.177 6.351 1.818 1.00 87.88 168 GLY A O 1
ATOM 1298 N N . LEU A 1 169 ? 10.954 8.231 1.957 1.00 90.94 169 LEU A N 1
ATOM 1299 C CA . LEU A 1 169 ? 11.967 9.083 1.319 1.00 90.94 169 LEU A CA 1
ATOM 1300 C C . LEU A 1 169 ? 13.216 9.227 2.193 1.00 90.94 169 LEU A C 1
ATOM 1302 O O . LEU A 1 169 ? 14.328 9.007 1.720 1.00 90.94 169 LEU A O 1
ATOM 1306 N N . VAL A 1 170 ? 13.035 9.529 3.480 1.00 92.06 170 VAL A N 1
ATOM 1307 C CA . VAL A 1 170 ? 14.155 9.678 4.422 1.00 92.06 170 VAL A CA 1
ATOM 1308 C C . VAL A 1 170 ? 14.928 8.365 4.570 1.00 92.06 170 VAL A C 1
ATOM 1310 O O . VAL A 1 170 ? 16.157 8.373 4.560 1.00 92.06 170 VAL A O 1
ATOM 1313 N N . ASP A 1 171 ? 14.233 7.234 4.667 1.00 90.69 171 ASP A N 1
ATOM 1314 C CA . ASP A 1 171 ? 14.849 5.909 4.751 1.00 90.69 171 ASP A CA 1
ATOM 1315 C C . ASP A 1 171 ? 15.644 5.575 3.481 1.00 90.69 171 ASP A C 1
ATOM 1317 O O . ASP A 1 171 ? 16.766 5.076 3.561 1.00 90.69 171 ASP A O 1
ATOM 1321 N N . THR A 1 172 ? 15.121 5.936 2.308 1.00 92.62 172 THR A N 1
ATOM 1322 C CA . THR A 1 172 ? 15.837 5.777 1.035 1.00 92.62 172 THR A CA 1
ATOM 1323 C C . THR A 1 172 ? 17.113 6.618 1.003 1.00 92.62 172 THR A C 1
ATOM 1325 O O . THR A 1 172 ? 18.175 6.106 0.641 1.00 92.62 172 THR A O 1
ATOM 1328 N N . ASP A 1 173 ? 17.054 7.877 1.440 1.00 93.94 173 ASP A N 1
ATOM 1329 C CA . ASP A 1 173 ? 18.219 8.769 1.488 1.00 93.94 173 ASP A CA 1
ATOM 1330 C C . ASP A 1 173 ? 19.302 8.262 2.451 1.00 93.94 173 ASP A C 1
ATOM 1332 O O . ASP A 1 173 ? 20.503 8.402 2.190 1.00 93.94 173 ASP A O 1
ATOM 1336 N N . VAL A 1 174 ? 18.898 7.688 3.587 1.00 93.12 174 VAL A N 1
ATOM 1337 C CA . VAL A 1 174 ? 19.822 7.105 4.567 1.00 93.12 174 VAL A CA 1
ATOM 1338 C C . VAL A 1 174 ? 20.419 5.808 4.027 1.00 93.12 174 VAL A C 1
ATOM 1340 O O . VAL A 1 174 ? 21.640 5.650 4.040 1.00 93.12 174 VAL A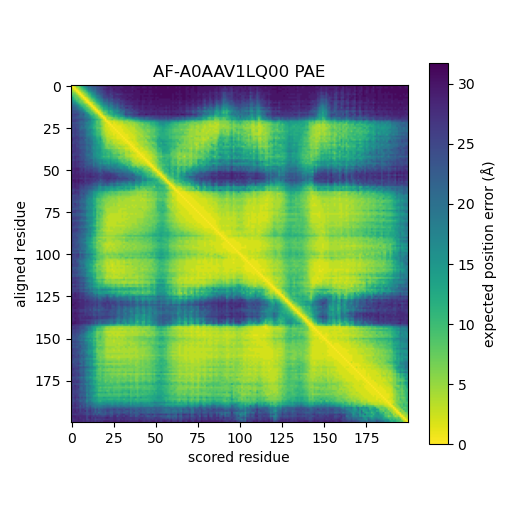 O 1
ATOM 1343 N N . LYS A 1 175 ? 19.594 4.904 3.489 1.00 93.50 175 LYS A N 1
ATOM 1344 C CA . LYS A 1 175 ? 20.048 3.630 2.912 1.00 93.50 175 LYS A CA 1
ATOM 1345 C C . LYS A 1 175 ? 20.986 3.832 1.733 1.00 93.50 175 LYS A C 1
ATOM 1347 O O . LYS A 1 175 ? 21.966 3.105 1.626 1.00 93.50 175 LYS A O 1
ATOM 1352 N N . THR A 1 176 ? 20.737 4.829 0.888 1.00 94.50 176 THR A N 1
ATOM 1353 C CA . THR A 1 176 ? 21.622 5.159 -0.240 1.00 94.50 176 THR A CA 1
ATOM 1354 C C . THR A 1 176 ? 23.018 5.520 0.263 1.00 94.50 176 THR A C 1
ATOM 1356 O O . THR A 1 176 ? 23.993 4.878 -0.121 1.00 94.50 176 THR A O 1
ATOM 1359 N N . ARG A 1 177 ? 23.110 6.450 1.223 1.00 94.19 177 ARG A N 1
ATOM 1360 C CA . ARG A 1 177 ? 24.388 6.867 1.823 1.00 94.19 177 ARG A CA 1
ATOM 1361 C C . ARG A 1 177 ? 25.126 5.725 2.522 1.00 94.19 177 ARG A C 1
ATOM 1363 O O . ARG A 1 177 ? 26.341 5.597 2.385 1.00 94.19 177 ARG A O 1
ATOM 1370 N N . VAL A 1 178 ? 24.407 4.888 3.270 1.00 93.31 178 VAL A N 1
ATOM 1371 C CA . VAL A 1 178 ? 24.999 3.729 3.958 1.00 93.31 178 VAL A CA 1
ATOM 1372 C C . VAL A 1 178 ? 25.509 2.700 2.949 1.00 93.31 178 VAL A C 1
ATOM 1374 O O . VAL A 1 178 ? 26.626 2.209 3.099 1.00 93.31 178 VAL A O 1
ATOM 1377 N N . ASN A 1 179 ? 24.738 2.411 1.899 1.00 94.25 179 ASN A N 1
ATOM 1378 C CA . ASN A 1 179 ? 25.141 1.475 0.853 1.00 94.25 179 ASN A CA 1
ATOM 1379 C C . ASN A 1 179 ? 26.402 1.951 0.128 1.00 94.25 179 ASN A C 1
ATOM 1381 O O . ASN A 1 179 ? 27.324 1.159 -0.054 1.00 94.25 179 ASN A O 1
ATOM 1385 N N . GLU A 1 180 ? 26.476 3.233 -0.232 1.00 94.81 180 GLU A N 1
ATOM 1386 C CA . GLU A 1 180 ? 27.670 3.829 -0.841 1.00 94.81 180 GLU A CA 1
ATOM 1387 C C . GLU A 1 180 ? 28.892 3.705 0.076 1.00 94.81 180 GLU A C 1
ATOM 1389 O O . GLU A 1 180 ? 29.951 3.238 -0.348 1.00 94.81 180 GLU A O 1
ATOM 1394 N N . PHE A 1 181 ? 28.742 4.040 1.360 1.00 94.81 181 PHE A N 1
ATOM 1395 C CA . PHE A 1 181 ? 29.818 3.901 2.339 1.00 94.81 181 PHE A CA 1
ATOM 1396 C C . PHE A 1 181 ? 30.296 2.447 2.483 1.00 94.81 181 PHE A C 1
ATOM 1398 O O . PHE A 1 181 ? 31.500 2.182 2.478 1.00 94.81 181 PHE A O 1
ATOM 1405 N N . CYS A 1 182 ? 29.371 1.489 2.574 1.00 93.44 182 CYS A N 1
ATOM 1406 C CA . CYS A 1 182 ? 29.694 0.065 2.640 1.00 93.44 182 CYS A CA 1
ATOM 1407 C C . CYS A 1 182 ? 30.410 -0.423 1.374 1.00 93.44 182 CYS A C 1
ATOM 1409 O O . CYS A 1 182 ? 31.392 -1.157 1.481 1.00 93.44 182 CYS A O 1
ATOM 1411 N N . GLN A 1 183 ? 29.972 0.007 0.187 1.00 92.94 183 GLN A N 1
ATOM 1412 C CA . GLN A 1 183 ? 30.632 -0.332 -1.075 1.00 92.94 183 GLN A CA 1
ATOM 1413 C C . GLN A 1 183 ? 32.070 0.193 -1.121 1.00 92.94 183 GLN A C 1
ATOM 1415 O O . GLN A 1 183 ? 32.978 -0.574 -1.433 1.00 92.94 183 GLN A O 1
ATOM 1420 N N . LEU A 1 184 ? 32.307 1.450 -0.732 1.00 92.75 184 LEU A N 1
ATOM 1421 C CA . LEU A 1 184 ? 33.656 2.025 -0.681 1.00 92.75 184 LEU A CA 1
ATOM 1422 C C . LEU A 1 184 ? 34.578 1.249 0.266 1.00 92.75 184 LEU A C 1
ATOM 1424 O O . LEU A 1 184 ? 35.716 0.947 -0.094 1.00 92.75 184 LEU A O 1
ATOM 1428 N N . ARG A 1 185 ? 34.085 0.869 1.452 1.00 92.25 185 ARG A N 1
ATOM 1429 C CA . ARG A 1 185 ? 34.858 0.059 2.406 1.00 92.25 185 ARG A CA 1
ATOM 1430 C C . ARG A 1 185 ? 35.166 -1.336 1.875 1.00 92.25 185 ARG A C 1
ATOM 1432 O O . ARG A 1 185 ? 36.285 -1.810 2.054 1.00 92.25 185 ARG A O 1
ATOM 1439 N N . ASN A 1 186 ? 34.204 -1.974 1.214 1.00 90.75 186 ASN A N 1
ATOM 1440 C CA . ASN A 1 186 ? 34.404 -3.290 0.611 1.00 90.75 186 ASN A CA 1
ATOM 1441 C C . ASN A 1 186 ? 35.454 -3.230 -0.507 1.00 90.75 186 ASN A C 1
ATOM 1443 O O . ASN A 1 186 ? 36.360 -4.058 -0.529 1.00 90.75 186 ASN A O 1
ATOM 1447 N N . CYS A 1 187 ? 35.393 -2.223 -1.383 1.00 91.56 187 CYS A N 1
ATOM 1448 C CA . CYS A 1 187 ? 36.400 -2.014 -2.426 1.00 91.56 187 CYS A CA 1
ATOM 1449 C C . CYS A 1 187 ? 37.796 -1.760 -1.837 1.00 91.56 187 CYS A C 1
ATOM 1451 O O . CYS A 1 187 ? 38.771 -2.334 -2.311 1.00 91.56 187 CYS A O 1
ATOM 1453 N N . GLN A 1 188 ? 37.905 -0.956 -0.773 1.00 87.88 188 GLN A N 1
ATOM 1454 C CA . GLN A 1 188 ? 39.181 -0.729 -0.084 1.00 87.88 188 GLN A CA 1
ATOM 1455 C C . GLN A 1 188 ? 39.746 -2.015 0.534 1.00 87.88 188 GLN A C 1
ATOM 1457 O O . GLN A 1 188 ? 40.932 -2.290 0.380 1.00 87.88 188 GLN A O 1
ATOM 1462 N N . ALA A 1 189 ? 38.914 -2.821 1.200 1.00 86.06 189 ALA A N 1
ATOM 1463 C CA . ALA A 1 189 ? 39.349 -4.083 1.801 1.00 86.06 189 ALA A CA 1
ATOM 1464 C C . ALA A 1 189 ? 39.846 -5.089 0.748 1.00 86.06 189 ALA A C 1
ATOM 1466 O O . ALA A 1 189 ? 40.870 -5.742 0.952 1.00 86.06 189 ALA A O 1
ATOM 1467 N N . LEU A 1 190 ? 39.151 -5.182 -0.390 1.00 84.81 190 LEU A N 1
ATOM 1468 C CA . LEU A 1 190 ? 39.565 -6.028 -1.509 1.00 84.81 190 LEU A CA 1
ATOM 1469 C C . LEU A 1 190 ? 40.861 -5.530 -2.156 1.00 84.81 190 LEU A C 1
ATOM 1471 O O . LEU A 1 190 ? 41.727 -6.354 -2.432 1.00 84.81 190 LEU A O 1
ATOM 1475 N N . ASN A 1 191 ? 41.030 -4.214 -2.330 1.00 73.75 191 ASN A N 1
ATOM 1476 C CA . ASN A 1 191 ? 42.266 -3.632 -2.866 1.00 73.75 191 ASN A CA 1
ATOM 1477 C C . ASN A 1 191 ? 43.479 -3.954 -1.987 1.00 73.75 191 ASN A C 1
ATOM 1479 O O . ASN A 1 191 ? 44.492 -4.423 -2.490 1.00 73.75 191 ASN A O 1
ATOM 1483 N N . VAL A 1 192 ? 43.348 -3.807 -0.666 1.00 66.94 192 VAL A N 1
ATOM 1484 C CA . VAL A 1 192 ? 44.415 -4.195 0.265 1.00 66.94 192 VAL A CA 1
ATOM 1485 C C . VAL A 1 192 ? 44.732 -5.688 0.120 1.00 66.94 192 VAL A C 1
ATOM 1487 O O . VAL A 1 192 ? 45.897 -6.059 0.043 1.00 66.94 192 VAL A O 1
ATOM 1490 N N . SER A 1 193 ? 43.720 -6.557 0.021 1.00 64.12 193 SER A N 1
ATOM 1491 C CA . SER A 1 193 ? 43.941 -8.002 -0.137 1.00 64.12 193 SER A CA 1
ATOM 1492 C C . SER A 1 193 ? 44.644 -8.384 -1.443 1.00 64.12 193 SER A C 1
ATOM 1494 O O . SER A 1 193 ? 45.426 -9.332 -1.428 1.00 64.12 193 SER A O 1
ATOM 1496 N N . VAL A 1 194 ? 44.370 -7.706 -2.563 1.00 64.44 194 VAL A N 1
ATOM 1497 C CA . VAL A 1 194 ? 45.057 -7.990 -3.837 1.00 64.44 194 VAL A CA 1
ATOM 1498 C C . VAL A 1 194 ? 46.470 -7.416 -3.857 1.00 64.44 194 VAL A C 1
ATOM 1500 O O . VAL A 1 194 ? 47.362 -8.089 -4.361 1.00 64.44 194 VAL A O 1
ATOM 1503 N N . ASP A 1 195 ? 46.711 -6.258 -3.233 1.00 57.91 195 ASP A N 1
ATOM 1504 C CA . ASP A 1 195 ? 48.061 -5.697 -3.088 1.00 57.91 195 ASP A CA 1
ATOM 1505 C C . ASP A 1 195 ? 48.972 -6.653 -2.300 1.00 57.91 195 ASP A C 1
ATOM 1507 O O . ASP A 1 195 ? 50.103 -6.914 -2.705 1.00 57.91 195 ASP A O 1
ATOM 1511 N N . TRP A 1 196 ? 48.465 -7.268 -1.224 1.00 53.16 196 TRP A N 1
ATOM 1512 C CA . TRP A 1 196 ? 49.207 -8.296 -0.482 1.00 53.16 196 TRP A CA 1
ATOM 1513 C C . TRP A 1 196 ? 49.420 -9.593 -1.273 1.00 53.16 196 TRP A C 1
ATOM 1515 O O . TRP A 1 196 ? 50.426 -10.260 -1.064 1.00 53.16 196 TRP A O 1
ATOM 1525 N N . MET A 1 197 ? 48.505 -9.960 -2.173 1.00 57.66 197 MET A N 1
ATOM 1526 C CA . MET A 1 197 ? 48.608 -11.182 -2.982 1.00 57.66 197 MET A CA 1
ATOM 1527 C C . MET A 1 197 ? 49.553 -11.023 -4.186 1.00 57.66 197 MET A C 1
ATOM 1529 O O . MET A 1 197 ? 50.076 -12.016 -4.674 1.00 57.66 197 MET A O 1
ATOM 1533 N N . VAL A 1 198 ? 49.760 -9.798 -4.685 1.00 55.28 198 VAL A N 1
ATOM 1534 C CA . VAL A 1 198 ? 50.644 -9.501 -5.834 1.00 55.28 198 VAL A CA 1
ATOM 1535 C C . VAL A 1 198 ? 52.090 -9.187 -5.403 1.00 55.28 198 VAL A C 1
ATOM 1537 O O . VAL A 1 198 ? 52.991 -9.177 -6.237 1.00 55.28 198 VAL A O 1
ATOM 1540 N N . ILE A 1 199 ? 52.339 -8.961 -4.108 1.00 53.84 199 ILE A N 1
ATOM 1541 C CA . ILE A 1 199 ? 53.675 -8.665 -3.547 1.00 53.84 199 ILE A CA 1
ATOM 1542 C C . ILE A 1 199 ? 54.392 -9.926 -2.996 1.00 53.84 199 ILE A C 1
ATOM 1544 O O . ILE A 1 199 ? 55.556 -9.844 -2.599 1.00 53.84 199 ILE A O 1
ATOM 1548 N N . ILE A 1 200 ? 53.751 -11.102 -3.019 1.00 47.88 200 ILE A N 1
ATOM 1549 C CA . ILE A 1 200 ? 54.341 -12.412 -2.664 1.00 47.88 200 ILE A CA 1
ATOM 1550 C C . ILE A 1 200 ? 54.515 -13.243 -3.937 1.00 47.88 200 ILE A C 1
ATOM 1552 O O . ILE A 1 200 ? 55.585 -13.875 -4.082 1.00 47.88 200 ILE A O 1
#

Organism: NCBI:txid213953